Protein AF-A0A965AGY4-F1 (afdb_monomer)

Mean predicted aligned error: 18.59 Å

Nearest PDB structures (foldseek):
  5uwv-assembly3_D  TM=5.616E-01  e=2.337E-03  Mycobacteroides abscessus ATCC 19977
  5uwv-assembly4_E  TM=6.177E-01  e=9.334E-03  Mycobacteroides abscessus ATCC 19977
  7c7u-assembly2_B  TM=4.193E-01  e=7.763E-01  Staphylococcus aureus
  5lkn-assembly1_A  TM=5.049E-01  e=2.643E+00  Homo sapiens
  1axi-assembly1_B-2  TM=3.795E-01  e=1.069E+00  Homo sapiens

Secondary structure (DSSP, 8-state):
--SSTTHHHHHHGGG------------PPPPEEEEEEE--TTS--EEEEEE---TT--PPPPB-SS-EEEEE-TT--EEEEEEEEETTEEEEE-S--PPTT-EEEEEEE-TTS--EEEEEEPPPPPP------TTTHHHHGGG------HHHHHHHHHHHHHHHHHHHHHHHHHHHHHHHHHHHHHHHHHHHHHHHHHTT---

Structure (mmCIF, N/CA/C/O backbone):
data_AF-A0A965AGY4-F1
#
_entry.id   AF-A0A965AGY4-F1
#
loop_
_atom_site.group_PDB
_atom_site.id
_atom_site.type_symbol
_atom_site.label_atom_id
_atom_site.label_alt_id
_atom_site.label_comp_id
_atom_site.label_asym_id
_atom_site.label_entity_id
_atom_site.label_seq_id
_atom_site.pdbx_PDB_ins_code
_atom_site.Cartn_x
_atom_site.Cartn_y
_atom_site.Cartn_z
_atom_site.occupancy
_atom_site.B_iso_or_equiv
_atom_site.auth_seq_id
_atom_site.auth_comp_id
_atom_site.auth_asym_id
_atom_site.auth_atom_id
_atom_site.pdbx_PDB_model_num
ATOM 1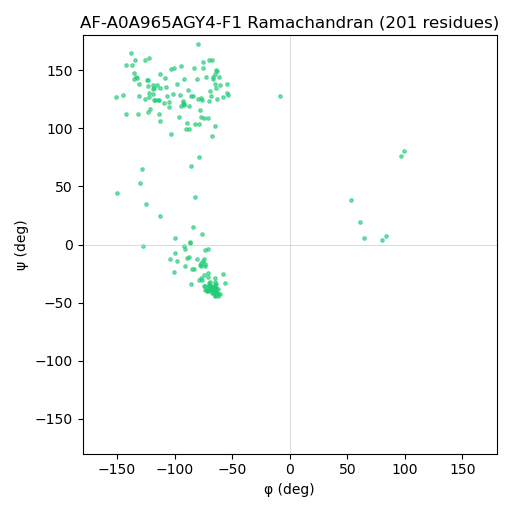 N N . MET A 1 1 ? -71.585 25.227 22.418 1.00 49.66 1 MET A N 1
ATOM 2 C CA . MET A 1 1 ? -71.313 23.794 22.156 1.00 49.66 1 MET A CA 1
A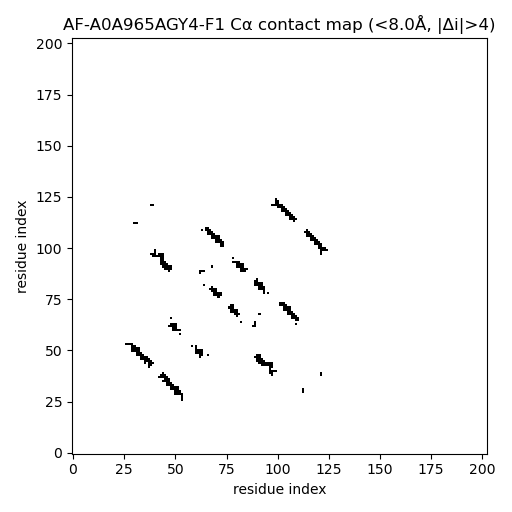TOM 3 C C . MET A 1 1 ? -69.905 23.583 21.558 1.00 49.66 1 MET A C 1
ATOM 5 O O . MET A 1 1 ? -69.777 22.979 20.508 1.00 49.66 1 MET A O 1
ATOM 9 N N . LYS A 1 2 ? -68.829 24.096 22.189 1.00 53.81 2 LYS A N 1
ATOM 10 C CA . LYS A 1 2 ? -67.446 24.055 21.637 1.00 53.81 2 LYS A CA 1
ATOM 11 C C . LYS A 1 2 ? -66.382 23.471 22.587 1.00 53.81 2 LYS A C 1
ATOM 13 O O . LYS A 1 2 ? -65.226 23.378 22.207 1.00 53.81 2 LYS A O 1
ATOM 18 N N . LYS A 1 3 ? -66.749 23.070 23.813 1.00 57.94 3 LYS A N 1
ATOM 19 C CA . LYS A 1 3 ? -65.777 22.665 24.850 1.00 57.94 3 LYS A CA 1
ATOM 20 C C . LYS A 1 3 ? -65.407 21.171 24.842 1.00 57.94 3 LYS A C 1
ATOM 22 O O . LYS A 1 3 ? -64.430 20.804 25.473 1.00 57.94 3 LYS A O 1
ATOM 27 N N . TYR A 1 4 ? -66.130 20.332 24.095 1.00 63.19 4 TYR A N 1
ATOM 28 C CA . TYR A 1 4 ? -65.903 18.877 24.067 1.00 63.19 4 TYR A CA 1
ATOM 29 C C . TYR A 1 4 ? -65.092 18.385 22.855 1.00 63.19 4 TYR A C 1
ATOM 31 O O . TYR A 1 4 ? -64.682 17.232 22.825 1.00 63.19 4 TYR A O 1
ATOM 39 N N . ALA A 1 5 ? -64.802 19.257 21.881 1.00 61.97 5 ALA A N 1
ATOM 40 C CA . ALA A 1 5 ? -64.018 18.896 20.694 1.00 61.97 5 ALA A CA 1
ATOM 41 C C . ALA A 1 5 ? -62.505 18.765 20.967 1.00 61.97 5 ALA A C 1
ATOM 43 O O . ALA A 1 5 ? -61.783 18.215 20.143 1.00 61.97 5 ALA A O 1
ATOM 44 N N . LEU A 1 6 ? -62.020 19.248 22.118 1.00 61.09 6 LEU A N 1
ATOM 45 C CA . LEU A 1 6 ? -60.594 19.230 22.468 1.00 61.09 6 LEU A CA 1
ATOM 46 C C . LEU A 1 6 ? -60.152 17.897 23.104 1.00 61.09 6 LEU A C 1
ATOM 48 O O . LEU A 1 6 ? -58.983 17.534 23.041 1.00 61.09 6 LEU A O 1
ATOM 52 N N . PHE A 1 7 ? -61.098 17.129 23.653 1.00 70.25 7 PHE A N 1
ATOM 53 C CA . PHE A 1 7 ? -60.837 15.848 24.312 1.00 70.25 7 PHE A CA 1
ATOM 54 C C . PHE A 1 7 ? -60.285 14.740 23.382 1.00 70.25 7 PHE A C 1
ATOM 56 O O . PHE A 1 7 ? -59.313 14.093 23.773 1.00 70.25 7 PHE A O 1
ATOM 63 N N . PRO A 1 8 ? -60.791 14.526 22.144 1.00 76.69 8 PRO A N 1
ATOM 64 C CA . PRO A 1 8 ? -60.241 13.487 21.264 1.00 76.69 8 PRO A CA 1
ATOM 65 C C . PRO A 1 8 ? -58.841 13.819 20.720 1.00 76.69 8 PRO A C 1
ATOM 67 O O . PRO A 1 8 ? -58.055 12.912 20.470 1.00 76.69 8 PRO A O 1
ATOM 70 N N . ILE A 1 9 ? -58.500 15.105 20.583 1.00 78.38 9 ILE A N 1
ATOM 71 C CA . ILE A 1 9 ? -57.185 15.550 20.090 1.00 78.38 9 ILE A CA 1
ATOM 72 C C . ILE A 1 9 ? -56.085 15.276 21.120 1.00 78.38 9 ILE A C 1
ATOM 74 O O . ILE A 1 9 ? -55.005 14.818 20.760 1.00 78.38 9 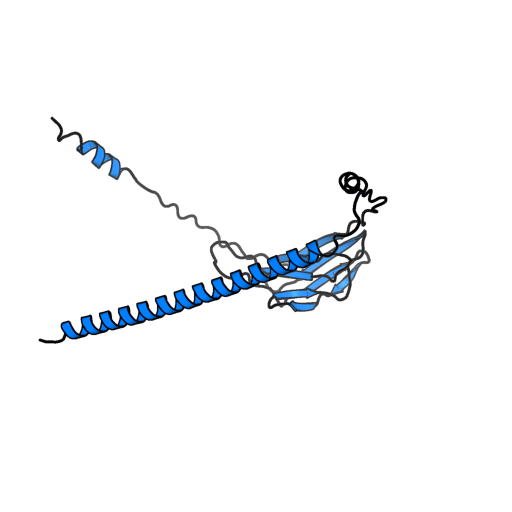ILE A O 1
ATOM 78 N N . VAL A 1 10 ? -56.373 15.495 22.405 1.00 79.31 10 VAL A N 1
ATOM 79 C CA . VAL A 1 10 ? -55.427 15.204 23.493 1.00 79.31 10 VAL A CA 1
ATOM 80 C C . VAL A 1 10 ? -55.223 13.696 23.662 1.00 79.31 10 VAL A C 1
ATOM 82 O O . VAL A 1 10 ? -54.101 13.265 23.903 1.00 79.31 10 VAL A O 1
ATOM 85 N N . GLY A 1 11 ? -56.266 12.883 23.460 1.00 79.19 11 GLY A N 1
ATOM 86 C CA . GLY A 1 11 ? -56.149 11.420 23.504 1.00 79.19 11 GLY A CA 1
ATOM 87 C C . GLY A 1 11 ? -55.261 10.836 22.399 1.00 79.19 11 GLY A C 1
ATOM 88 O O . GLY A 1 11 ? -54.562 9.853 22.631 1.00 79.19 11 GLY A O 1
ATOM 89 N N . PHE A 1 12 ? -55.227 11.463 21.218 1.00 77.25 12 PHE A N 1
ATOM 90 C CA . PHE A 1 12 ? -54.440 10.973 20.081 1.00 77.25 12 PHE A CA 1
ATOM 91 C C . PHE A 1 12 ? -52.923 11.145 20.271 1.00 77.25 12 PHE A C 1
ATOM 93 O O . PHE A 1 12 ? -52.138 10.390 19.703 1.00 77.25 12 PHE A O 1
ATOM 100 N N . LEU A 1 13 ? -52.499 12.095 21.111 1.00 77.12 13 LEU A N 1
ATOM 101 C CA . LEU A 1 13 ? -51.082 12.364 21.379 1.00 77.12 13 LEU A CA 1
ATOM 102 C C . LEU A 1 13 ? -50.411 11.289 22.252 1.00 77.12 13 LEU A C 1
ATOM 104 O O . LEU A 1 13 ? -49.187 11.195 22.258 1.00 77.12 13 LEU A O 1
ATOM 108 N N . PHE A 1 14 ? -51.184 10.443 22.941 1.00 77.56 14 PHE A N 1
ATOM 109 C CA . PHE A 1 14 ? -50.650 9.384 23.808 1.00 77.56 14 PHE A CA 1
ATOM 110 C C . PHE A 1 14 ? -50.464 8.027 23.109 1.00 77.56 14 PHE A C 1
ATOM 112 O O . PHE A 1 14 ? -49.970 7.089 23.728 1.00 77.56 14 PHE A O 1
ATOM 119 N N . LEU A 1 15 ? -50.815 7.905 21.823 1.00 79.56 15 LEU A N 1
ATOM 120 C CA . LEU A 1 15 ? -50.668 6.655 21.060 1.00 79.56 15 LEU A CA 1
ATOM 121 C C . LEU A 1 15 ? -49.289 6.478 20.405 1.00 79.56 15 LEU A C 1
ATOM 123 O O . LEU A 1 15 ? -49.053 5.468 19.745 1.00 79.56 15 LEU A O 1
ATOM 127 N N . SER A 1 16 ? -48.358 7.418 20.590 1.00 77.31 16 SER A N 1
ATOM 128 C CA . SER A 1 16 ? -46.993 7.283 20.074 1.00 77.31 16 SER A CA 1
ATOM 129 C C . SER A 1 16 ? -46.156 6.368 20.972 1.00 77.31 16 SER A C 1
ATOM 131 O O . SER A 1 16 ? -45.307 6.823 21.737 1.00 77.31 16 SER A O 1
ATOM 133 N N . CYS A 1 17 ? -46.392 5.062 20.878 1.00 79.19 17 CYS A N 1
ATOM 134 C CA . CYS A 1 17 ? -45.471 4.066 21.407 1.00 79.19 17 CYS A CA 1
ATOM 135 C C . CYS A 1 17 ? -44.316 3.923 20.410 1.00 79.19 17 CYS A C 1
ATOM 137 O O . CYS A 1 17 ? -44.485 3.358 19.331 1.00 79.19 17 CYS A O 1
ATOM 139 N N . TYR A 1 18 ? -43.160 4.496 20.740 1.00 76.81 18 TYR A N 1
ATOM 140 C CA . TYR A 1 18 ? -41.941 4.251 19.981 1.00 76.81 18 TYR A CA 1
ATOM 141 C C . TYR A 1 18 ? -41.249 3.023 20.577 1.00 76.81 18 TYR A C 1
ATOM 143 O O . TYR A 1 18 ? -41.124 2.893 21.793 1.00 76.81 18 TYR A O 1
ATOM 151 N N . SER A 1 19 ? -40.832 2.100 19.717 1.00 81.00 19 SER A N 1
ATOM 152 C CA . SER A 1 19 ? -40.027 0.948 20.107 1.00 81.00 19 SER A CA 1
ATOM 153 C C . SER A 1 19 ? -38.600 1.208 19.647 1.00 81.00 19 SER A C 1
ATOM 155 O O . SER A 1 19 ? -38.360 1.403 18.455 1.00 81.00 19 SER A O 1
ATOM 157 N N . THR A 1 20 ? -37.663 1.279 20.590 1.00 76.81 20 THR A N 1
ATOM 158 C CA . THR A 1 20 ? -36.234 1.352 20.280 1.00 76.81 20 THR A CA 1
ATOM 159 C C . THR A 1 20 ? -35.706 -0.064 20.153 1.00 76.81 20 THR A C 1
ATOM 161 O O . THR A 1 20 ? -35.440 -0.733 21.148 1.00 76.81 20 THR A O 1
ATOM 164 N N . THR A 1 21 ? -35.573 -0.541 18.922 1.00 78.19 21 THR A N 1
ATOM 165 C CA . THR A 1 21 ? -34.730 -1.701 18.636 1.00 78.19 21 THR A CA 1
ATOM 166 C C . THR A 1 21 ? -33.277 -1.262 18.712 1.00 78.19 21 THR A C 1
ATOM 168 O O . THR A 1 21 ? -32.805 -0.517 17.852 1.00 78.19 21 THR A O 1
ATOM 171 N N . GLU A 1 22 ? -32.579 -1.712 19.749 1.00 78.50 22 GLU A N 1
ATOM 172 C CA . GLU A 1 22 ? -31.124 -1.649 19.798 1.00 78.50 22 GLU A CA 1
ATOM 173 C C . GLU A 1 22 ? -30.593 -2.675 18.797 1.00 78.50 22 GLU A C 1
ATOM 175 O O . GLU A 1 22 ? -30.774 -3.882 18.953 1.00 78.50 22 GLU A O 1
ATOM 180 N N . ILE A 1 23 ? -30.028 -2.182 17.696 1.00 79.12 23 ILE A N 1
ATOM 181 C CA . ILE A 1 23 ? -29.348 -3.031 16.726 1.00 79.12 23 ILE A CA 1
ATOM 182 C C . ILE A 1 23 ? -27.942 -3.248 17.279 1.00 79.12 23 ILE A C 1
ATOM 184 O O . ILE A 1 23 ? -27.106 -2.346 17.217 1.00 79.12 23 ILE A O 1
ATOM 188 N N . GLU A 1 24 ? -27.692 -4.432 17.832 1.00 72.25 24 GLU A N 1
ATOM 189 C CA . GLU A 1 24 ? -26.338 -4.885 18.140 1.00 72.25 24 GLU A CA 1
ATOM 190 C C . GLU A 1 24 ? -25.598 -5.111 16.821 1.00 72.25 24 GLU A C 1
ATOM 192 O O . GLU A 1 24 ? -25.710 -6.151 16.171 1.00 72.25 24 GLU A O 1
ATOM 197 N N . LEU A 1 25 ? -24.881 -4.081 16.382 1.00 72.38 25 LEU A N 1
ATOM 198 C CA . LEU A 1 25 ? -23.975 -4.177 15.250 1.00 72.38 25 LEU A CA 1
ATOM 199 C C . LEU A 1 25 ? -22.715 -4.864 15.765 1.00 72.38 25 LEU A C 1
ATOM 201 O O . LEU A 1 25 ? -22.059 -4.376 16.686 1.00 72.38 25 LEU A O 1
ATOM 205 N N . SER A 1 26 ? -22.450 -6.053 15.225 1.00 69.12 26 SER A N 1
ATOM 206 C CA . SER A 1 26 ? -21.267 -6.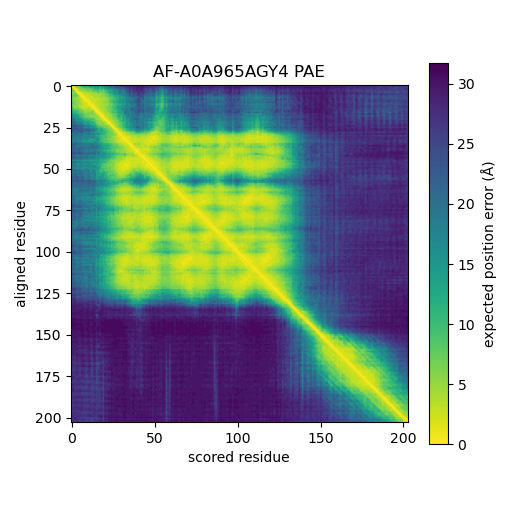837 15.559 1.00 69.12 26 SER A CA 1
ATOM 207 C C . SER A 1 26 ? -20.020 -5.986 15.329 1.00 69.12 26 SER A C 1
ATOM 209 O O . SER A 1 26 ? -19.949 -5.241 14.352 1.00 69.12 26 SER A O 1
ATOM 211 N N . ASP A 1 27 ? -19.059 -6.059 16.249 1.00 70.00 27 ASP A N 1
ATOM 212 C CA . ASP A 1 27 ? -17.800 -5.330 16.116 1.00 70.00 27 ASP A CA 1
ATOM 213 C C . ASP A 1 27 ? -17.058 -5.890 14.890 1.00 70.00 27 ASP A C 1
ATOM 215 O O . ASP A 1 27 ? -16.499 -6.986 14.938 1.00 70.00 27 ASP A O 1
ATOM 219 N N . ASP A 1 28 ? -17.107 -5.164 13.771 1.00 74.00 28 ASP A N 1
ATOM 220 C CA . ASP A 1 28 ? -16.421 -5.572 12.548 1.00 74.00 28 ASP A CA 1
ATOM 221 C C . ASP A 1 28 ? -14.909 -5.596 12.794 1.00 74.00 28 ASP A C 1
ATOM 223 O O . ASP A 1 28 ? -14.290 -4.603 13.212 1.00 74.00 28 ASP A O 1
ATOM 227 N N . GLU A 1 29 ? -14.298 -6.747 12.513 1.00 79.75 29 GLU A N 1
ATOM 228 C CA . GLU A 1 29 ? -12.852 -6.892 12.568 1.00 79.75 29 GLU A CA 1
ATOM 229 C C . GLU A 1 29 ? -12.197 -5.923 11.578 1.00 79.75 29 GLU A C 1
ATOM 231 O O . GLU A 1 29 ? -12.641 -5.724 10.446 1.00 79.75 29 GLU A O 1
ATOM 236 N N . SER A 1 30 ? -11.117 -5.275 12.015 1.00 84.88 30 SER A N 1
ATOM 237 C CA . SER A 1 30 ? -10.409 -4.348 11.139 1.00 84.88 30 SER A CA 1
ATOM 238 C C . SER A 1 30 ? -9.706 -5.108 10.022 1.00 84.88 30 SER A C 1
ATOM 240 O O . SER A 1 30 ? -8.950 -6.040 10.284 1.00 84.88 30 SER A O 1
ATOM 242 N N . LEU A 1 31 ? -9.879 -4.640 8.794 1.00 88.81 31 LEU A N 1
ATOM 243 C CA . LEU A 1 31 ? -9.291 -5.213 7.593 1.00 88.81 31 LEU A CA 1
ATOM 244 C C . LEU A 1 31 ? -8.064 -4.410 7.157 1.00 88.81 31 LEU A C 1
ATOM 246 O O . LEU A 1 31 ? -7.960 -3.203 7.404 1.00 88.81 31 LEU A O 1
ATOM 250 N N . LEU A 1 32 ? -7.137 -5.092 6.488 1.00 91.44 32 LEU A N 1
ATOM 251 C CA . LEU A 1 32 ? -6.004 -4.460 5.827 1.00 91.44 32 LEU A CA 1
ATOM 252 C C . LEU A 1 32 ? -6.488 -3.803 4.530 1.00 91.44 32 LEU A C 1
ATOM 254 O O . LEU A 1 32 ? -7.077 -4.465 3.679 1.00 91.44 32 LEU A O 1
ATOM 258 N N . VAL A 1 33 ? -6.235 -2.507 4.375 1.00 91.75 33 VAL A N 1
ATOM 259 C CA . VAL A 1 33 ? -6.617 -1.737 3.189 1.00 91.75 33 VAL A CA 1
ATOM 260 C C . VAL A 1 33 ? -5.359 -1.307 2.457 1.00 91.75 33 VAL A C 1
ATOM 262 O O . VAL A 1 33 ? -4.485 -0.644 3.020 1.00 91.75 33 VAL A O 1
ATOM 265 N N . VAL A 1 34 ? -5.295 -1.675 1.183 1.00 92.25 34 VAL A N 1
ATOM 266 C CA . VAL A 1 34 ? -4.159 -1.413 0.305 1.00 92.25 34 VAL A CA 1
ATOM 267 C C . VAL A 1 34 ? -4.613 -0.468 -0.790 1.00 92.25 34 VAL A C 1
ATOM 269 O O . VAL A 1 34 ? -5.565 -0.763 -1.511 1.00 92.25 34 VAL A O 1
ATOM 272 N N . ASN A 1 35 ? -3.926 0.659 -0.922 1.00 91.50 35 ASN A N 1
ATOM 273 C CA . ASN A 1 35 ? -4.188 1.635 -1.962 1.00 91.50 35 ASN A CA 1
ATOM 274 C C . ASN A 1 35 ? -2.924 1.859 -2.794 1.00 91.50 35 ASN A C 1
ATOM 276 O O . ASN A 1 35 ? -1.858 2.166 -2.259 1.00 91.50 35 ASN A O 1
ATOM 280 N N . SER A 1 36 ? -3.039 1.716 -4.111 1.00 87.69 36 SER A N 1
ATOM 281 C CA . SER A 1 36 ? -1.966 2.095 -5.024 1.00 87.69 36 SER A CA 1
ATOM 282 C C . SER A 1 36 ? -2.156 3.558 -5.400 1.00 87.69 36 SER A C 1
ATOM 284 O O . SER A 1 36 ? -3.049 3.899 -6.170 1.00 87.69 36 SER A O 1
ATOM 286 N N . ILE A 1 37 ? -1.329 4.431 -4.826 1.00 83.31 37 ILE A N 1
ATOM 287 C CA . ILE A 1 37 ? -1.363 5.865 -5.129 1.00 83.31 37 ILE A CA 1
ATOM 288 C C . ILE A 1 37 ? -0.805 6.113 -6.527 1.00 83.31 37 ILE A C 1
ATOM 290 O O . ILE A 1 37 ? -1.305 6.978 -7.243 1.00 83.31 37 ILE A O 1
ATOM 294 N N . ASN A 1 38 ? 0.248 5.385 -6.908 1.00 84.06 38 ASN A N 1
ATOM 295 C CA . ASN A 1 38 ? 0.889 5.595 -8.195 1.00 84.06 38 ASN A CA 1
ATOM 296 C C . ASN A 1 38 ? 1.351 4.283 -8.831 1.00 84.06 38 ASN A C 1
ATOM 298 O O . ASN A 1 38 ? 2.279 3.628 -8.348 1.00 84.06 38 ASN A O 1
ATOM 302 N N . PHE A 1 39 ? 0.690 3.940 -9.935 1.00 88.31 39 PHE A N 1
ATOM 303 C CA . PHE A 1 39 ? 0.936 2.764 -10.766 1.00 88.31 39 PHE A CA 1
ATOM 304 C C . PHE A 1 39 ? 1.097 3.211 -12.221 1.00 88.31 39 PHE A C 1
ATOM 306 O O . PHE A 1 39 ? 0.253 2.959 -13.078 1.00 88.31 39 PHE A O 1
ATOM 313 N N . GLN A 1 40 ? 2.157 3.978 -12.471 1.00 88.62 40 GLN A N 1
ATOM 314 C CA . GLN A 1 40 ? 2.437 4.589 -13.767 1.00 88.62 40 GLN A CA 1
ATOM 315 C C . GLN A 1 40 ? 3.904 4.377 -14.146 1.00 88.62 40 GLN A C 1
ATOM 317 O O . GLN A 1 40 ? 4.766 4.410 -13.270 1.00 88.62 40 GLN A O 1
ATOM 322 N N . PRO A 1 41 ? 4.210 4.179 -15.436 1.00 87.94 41 PRO A N 1
ATOM 323 C CA . PRO A 1 41 ? 5.555 3.831 -15.900 1.00 87.94 41 PRO A CA 1
ATOM 324 C C . PRO A 1 41 ? 6.536 5.008 -15.842 1.00 87.94 41 PRO A C 1
ATOM 326 O O . PRO A 1 41 ? 7.753 4.825 -15.857 1.00 87.94 41 PRO A O 1
ATOM 329 N N . ASP A 1 42 ? 6.025 6.236 -15.765 1.00 87.69 42 ASP A N 1
ATOM 330 C CA . ASP A 1 42 ? 6.827 7.447 -15.597 1.00 87.69 42 ASP A CA 1
ATOM 331 C C . ASP A 1 42 ? 7.326 7.632 -14.152 1.00 87.69 42 ASP A C 1
ATOM 333 O O . ASP A 1 42 ? 8.331 8.316 -13.916 1.00 87.69 42 ASP A O 1
ATOM 337 N N . SER A 1 43 ? 6.695 6.945 -13.202 1.00 89.38 43 SER A N 1
ATOM 338 C CA . SER A 1 43 ? 6.833 7.164 -11.772 1.00 89.38 43 SER A CA 1
ATOM 339 C C . SER A 1 43 ? 7.290 5.911 -11.029 1.00 89.38 43 SER A C 1
ATOM 341 O O . SER A 1 43 ? 7.192 4.787 -11.512 1.00 89.38 43 SER A O 1
ATOM 343 N N . THR A 1 44 ? 7.825 6.104 -9.826 1.00 91.25 44 THR A N 1
ATOM 344 C CA . THR A 1 44 ? 8.094 4.996 -8.905 1.00 91.25 44 THR A CA 1
ATOM 345 C C . THR A 1 44 ? 6.802 4.507 -8.266 1.00 91.25 44 THR A C 1
ATOM 347 O O . THR A 1 44 ? 5.834 5.259 -8.126 1.00 91.25 44 THR A O 1
ATOM 350 N N . TRP A 1 45 ? 6.821 3.258 -7.815 1.00 90.69 45 TRP A N 1
ATOM 351 C CA . TRP A 1 45 ? 5.747 2.663 -7.028 1.00 90.69 45 TRP A CA 1
ATOM 352 C C . TRP A 1 45 ? 5.435 3.502 -5.793 1.00 90.69 45 TRP A C 1
ATOM 354 O O . TRP A 1 45 ? 6.340 3.848 -5.037 1.00 90.69 45 TRP A O 1
ATOM 364 N N . LEU A 1 46 ? 4.158 3.803 -5.573 1.00 91.94 46 LEU A N 1
ATOM 365 C CA . LEU A 1 46 ? 3.689 4.404 -4.327 1.00 91.94 46 LEU A CA 1
ATOM 366 C C . LEU A 1 46 ? 2.475 3.635 -3.834 1.00 91.94 46 LEU A C 1
ATOM 368 O O . LEU A 1 46 ? 1.414 3.658 -4.462 1.00 91.94 46 LEU A O 1
ATOM 372 N N . ILE A 1 47 ? 2.649 2.952 -2.707 1.00 92.50 47 ILE A N 1
ATOM 373 C CA . ILE A 1 47 ? 1.612 2.133 -2.086 1.00 92.50 47 ILE A CA 1
ATOM 374 C C . ILE A 1 47 ? 1.368 2.636 -0.670 1.00 92.50 47 ILE A C 1
ATOM 376 O O . ILE A 1 47 ? 2.296 2.827 0.115 1.00 92.50 47 ILE A O 1
ATOM 380 N N . GLU A 1 48 ? 0.103 2.854 -0.353 1.00 93.12 48 GLU A N 1
ATOM 381 C CA . GLU A 1 48 ? -0.382 3.247 0.959 1.00 93.12 48 GLU A CA 1
ATOM 382 C C . GLU A 1 48 ? -1.076 2.052 1.606 1.00 93.12 48 GLU A C 1
ATOM 384 O O . GLU A 1 48 ? -1.955 1.425 1.011 1.00 93.12 48 GLU A O 1
ATOM 389 N N . ILE A 1 49 ? -0.665 1.734 2.832 1.00 92.94 49 ILE A N 1
ATOM 390 C CA . ILE A 1 49 ? -1.228 0.633 3.608 1.00 92.94 49 ILE A CA 1
ATOM 391 C C . ILE A 1 49 ? -1.852 1.214 4.866 1.00 92.94 49 ILE A C 1
ATOM 393 O O . ILE A 1 49 ? -1.212 1.920 5.651 1.00 92.94 49 ILE A O 1
ATOM 397 N N . SER A 1 50 ? -3.130 0.918 5.053 1.00 92.00 50 SER A N 1
ATOM 398 C CA . SER A 1 50 ? -3.923 1.439 6.156 1.00 92.00 50 SER A CA 1
ATOM 399 C C . SER A 1 50 ? -4.812 0.359 6.755 1.00 92.00 50 SER A C 1
ATOM 401 O O . SER A 1 50 ? -5.009 -0.716 6.190 1.00 92.00 50 SER A O 1
ATOM 403 N N . ARG A 1 51 ? -5.332 0.647 7.944 1.00 90.06 51 ARG A N 1
ATOM 404 C CA . ARG A 1 51 ? -6.283 -0.208 8.650 1.00 90.06 51 ARG A CA 1
ATOM 405 C C . ARG A 1 51 ? -7.696 0.343 8.480 1.00 90.06 51 ARG A C 1
ATOM 407 O O . ARG A 1 51 ? -7.924 1.520 8.780 1.00 90.06 51 ARG A O 1
ATOM 414 N N . SER A 1 52 ? -8.643 -0.503 8.068 1.00 88.62 52 SER A N 1
ATOM 415 C CA . SER A 1 52 ? -10.060 -0.130 8.064 1.00 88.62 52 SER A CA 1
ATOM 416 C C . SER A 1 52 ? -10.552 0.113 9.492 1.00 88.62 52 SER A C 1
ATOM 418 O O . SER A 1 52 ? -10.044 -0.466 10.459 1.00 88.62 52 SER A O 1
ATOM 420 N N . GLN A 1 53 ? -11.528 1.003 9.641 1.00 83.06 53 GLN A N 1
ATOM 421 C CA . GLN A 1 53 ? -12.134 1.298 10.933 1.00 83.06 53 GLN A CA 1
ATOM 422 C C . GLN A 1 53 ? -13.644 1.078 10.869 1.00 83.06 53 GLN A C 1
ATOM 424 O O . GLN A 1 53 ? -14.256 1.408 9.851 1.00 83.06 53 GLN A O 1
ATOM 429 N N . PRO A 1 54 ? -14.245 0.539 11.945 1.00 79.44 54 PRO A N 1
ATOM 430 C CA . PRO A 1 54 ? -15.689 0.421 12.038 1.00 79.44 54 PRO A CA 1
ATOM 431 C C . PRO A 1 54 ? -16.316 1.814 12.122 1.00 79.44 54 PRO A C 1
ATOM 433 O O . PRO A 1 54 ? -15.774 2.722 12.756 1.00 79.44 54 PRO A O 1
ATOM 436 N N . TYR A 1 55 ? -17.486 1.965 11.508 1.00 75.38 55 TYR A N 1
ATOM 437 C CA . TYR A 1 55 ? -18.180 3.244 11.323 1.00 75.38 55 TYR A CA 1
ATOM 438 C C . TYR A 1 55 ? -18.490 3.995 12.635 1.00 75.38 55 TYR A C 1
ATOM 440 O O . TYR A 1 55 ? -18.604 5.217 12.628 1.00 75.38 55 TYR A O 1
ATOM 448 N N . LEU A 1 56 ? -18.601 3.287 13.768 1.00 76.88 56 LEU A N 1
ATOM 449 C CA . LEU A 1 56 ? -18.850 3.884 15.088 1.00 76.88 56 LEU A CA 1
ATOM 450 C C . LEU A 1 56 ? -17.616 4.544 15.718 1.00 76.88 56 LEU A C 1
ATOM 452 O O . LEU A 1 56 ? -17.753 5.296 16.684 1.00 76.88 56 LEU A O 1
ATOM 456 N N . LYS A 1 57 ? -16.404 4.264 15.222 1.00 71.31 57 LYS A N 1
ATOM 457 C CA . LYS A 1 57 ? -15.163 4.822 15.774 1.00 71.31 57 LYS A CA 1
ATOM 458 C C . LYS A 1 57 ? -14.753 6.056 14.974 1.00 71.31 57 LYS A C 1
ATOM 460 O O . LYS A 1 57 ? -14.276 5.949 13.855 1.00 71.31 57 LYS A O 1
ATOM 465 N N . ASN A 1 58 ? -14.876 7.233 15.587 1.00 67.56 58 ASN A N 1
ATOM 466 C CA . ASN A 1 58 ? -14.497 8.524 14.996 1.00 67.56 58 ASN A CA 1
ATOM 467 C C . ASN A 1 58 ? -12.989 8.829 15.127 1.00 67.56 58 ASN A C 1
ATOM 469 O O . ASN A 1 58 ? -12.590 9.939 15.478 1.00 67.56 58 ASN A O 1
ATOM 473 N N . ASN A 1 59 ? -12.138 7.823 14.931 1.00 72.19 59 ASN A N 1
ATOM 474 C CA . ASN A 1 59 ? -10.694 8.001 15.024 1.00 72.19 59 ASN A CA 1
ATOM 475 C C . ASN A 1 59 ? -10.108 8.278 13.635 1.00 72.19 59 ASN A C 1
ATOM 477 O O . ASN A 1 59 ? -10.637 7.849 12.616 1.00 72.19 59 ASN A O 1
ATOM 481 N N . ASN A 1 60 ? -8.972 8.975 13.582 1.00 73.75 60 ASN A N 1
ATOM 482 C CA . ASN A 1 60 ? -8.229 9.104 12.330 1.00 73.75 60 ASN A CA 1
ATOM 483 C C . ASN A 1 60 ? -7.781 7.718 11.834 1.00 73.75 60 ASN A C 1
ATOM 485 O O . ASN A 1 60 ? -7.404 6.856 12.641 1.00 73.75 60 ASN A O 1
ATOM 489 N N . PHE A 1 61 ? -7.786 7.516 10.512 1.00 77.50 61 PHE A N 1
ATOM 490 C CA . PHE A 1 61 ? -7.254 6.309 9.879 1.00 77.50 61 PHE A CA 1
ATOM 491 C C . PHE A 1 61 ? -5.812 6.066 10.330 1.00 77.50 61 PHE A C 1
ATOM 493 O O . PHE A 1 61 ? -4.967 6.961 10.273 1.00 77.50 61 PHE A O 1
ATOM 500 N N . LYS A 1 62 ? -5.534 4.847 10.802 1.00 84.31 62 LYS A N 1
ATOM 501 C CA . LYS A 1 62 ? -4.193 4.459 11.243 1.00 84.31 62 LYS A CA 1
ATOM 502 C C . LYS A 1 62 ? -3.455 3.828 10.072 1.00 84.31 62 LYS A C 1
ATOM 504 O O . LYS A 1 62 ? -3.921 2.836 9.509 1.00 84.31 62 LYS A O 1
ATOM 509 N N . MET A 1 63 ? -2.318 4.417 9.725 1.00 87.56 63 MET A N 1
ATOM 510 C CA . MET A 1 63 ? -1.372 3.822 8.788 1.00 87.56 63 MET A CA 1
ATOM 511 C C . MET A 1 63 ? -0.608 2.688 9.464 1.00 87.56 63 MET A C 1
ATOM 513 O O . MET A 1 63 ? -0.422 2.702 10.682 1.00 87.56 63 MET A O 1
ATOM 517 N N . ILE A 1 64 ? -0.184 1.717 8.664 1.00 88.19 64 ILE A N 1
ATOM 518 C CA . ILE A 1 64 ? 0.653 0.605 9.110 1.00 88.19 64 ILE A CA 1
ATOM 519 C C . ILE A 1 64 ? 2.066 0.872 8.599 1.00 88.19 64 ILE A C 1
ATOM 521 O O . ILE A 1 64 ? 2.262 1.055 7.401 1.00 88.19 64 ILE A O 1
ATOM 525 N N . ASP A 1 65 ? 3.031 0.930 9.512 1.00 88.31 65 ASP A N 1
ATOM 526 C CA . ASP A 1 65 ? 4.428 1.283 9.237 1.00 88.31 65 ASP A CA 1
ATOM 527 C C . ASP A 1 65 ? 5.380 0.081 9.235 1.00 88.31 65 ASP A C 1
ATOM 529 O O . ASP A 1 65 ? 6.509 0.169 8.753 1.00 88.31 65 ASP A O 1
ATOM 533 N N . ASN A 1 66 ? 4.908 -1.062 9.725 1.00 90.06 66 ASN A N 1
ATOM 534 C CA . ASN A 1 66 ? 5.672 -2.288 9.913 1.00 90.06 66 ASN A CA 1
ATOM 535 C C . ASN A 1 66 ? 5.232 -3.434 8.982 1.00 90.06 66 ASN A C 1
ATOM 537 O O . ASN A 1 66 ? 5.432 -4.603 9.311 1.00 90.06 66 ASN A O 1
ATOM 541 N N . ALA A 1 67 ? 4.636 -3.120 7.829 1.00 92.19 67 ALA A N 1
ATOM 542 C CA . ALA A 1 67 ? 4.328 -4.113 6.804 1.00 92.19 67 ALA A CA 1
ATOM 543 C C . ALA A 1 67 ? 5.558 -4.450 5.944 1.00 92.19 67 ALA A C 1
ATOM 545 O O . ALA A 1 67 ? 6.353 -3.576 5.589 1.00 92.19 67 ALA A O 1
ATOM 546 N N . ILE A 1 68 ? 5.684 -5.722 5.577 1.00 93.81 68 ILE A N 1
ATOM 547 C CA . ILE A 1 68 ? 6.623 -6.211 4.567 1.00 93.81 68 ILE A CA 1
ATOM 548 C C . ILE A 1 68 ? 5.883 -6.203 3.236 1.00 93.81 68 ILE A C 1
ATOM 550 O O . ILE A 1 68 ? 4.843 -6.847 3.097 1.00 93.81 68 ILE A O 1
ATOM 554 N N . VAL A 1 69 ? 6.419 -5.462 2.268 1.00 94.81 69 VAL A N 1
ATOM 555 C CA . VAL A 1 69 ? 5.782 -5.249 0.968 1.00 94.81 69 VAL A CA 1
ATOM 556 C C . VAL A 1 69 ? 6.755 -5.630 -0.134 1.00 94.81 69 VAL A C 1
ATOM 558 O O . VAL A 1 69 ? 7.871 -5.107 -0.198 1.00 94.81 69 VAL A O 1
ATOM 561 N N . SER A 1 70 ? 6.327 -6.521 -1.019 1.00 94.75 70 SER A N 1
ATOM 562 C CA . SER A 1 70 ? 7.085 -6.898 -2.207 1.00 94.75 70 SER A CA 1
ATOM 563 C C . SER A 1 70 ? 6.185 -6.946 -3.433 1.00 94.75 70 SER A C 1
ATOM 565 O O . SER A 1 70 ? 4.994 -7.245 -3.361 1.00 94.75 70 SER A O 1
ATOM 567 N N . ILE A 1 71 ? 6.759 -6.616 -4.582 1.00 94.44 71 ILE A N 1
ATOM 568 C CA . ILE A 1 71 ? 6.114 -6.750 -5.884 1.00 94.44 71 ILE A CA 1
ATOM 569 C C . ILE A 1 71 ? 6.853 -7.819 -6.658 1.00 94.44 71 ILE A C 1
ATOM 571 O O . ILE A 1 71 ? 8.076 -7.816 -6.718 1.00 94.44 71 ILE A O 1
ATOM 575 N N . LYS A 1 72 ? 6.111 -8.717 -7.282 1.00 94.62 72 LYS A N 1
ATOM 576 C CA . LYS A 1 72 ? 6.639 -9.749 -8.153 1.00 94.62 72 LYS A CA 1
ATOM 577 C C . LYS A 1 72 ? 6.270 -9.422 -9.594 1.00 94.62 72 LYS A C 1
ATOM 579 O O . LYS A 1 72 ? 5.089 -9.261 -9.899 1.00 94.62 72 LYS A O 1
ATOM 584 N N . ASP A 1 73 ? 7.278 -9.287 -10.447 1.00 91.56 73 ASP A N 1
ATOM 585 C CA . ASP A 1 73 ? 7.099 -9.062 -11.888 1.00 91.56 73 ASP A CA 1
ATOM 586 C C . ASP A 1 73 ? 6.786 -10.383 -12.620 1.00 91.56 73 ASP A C 1
ATOM 588 O O . ASP A 1 73 ? 6.904 -11.472 -12.044 1.00 91.56 73 ASP A O 1
ATOM 592 N N . GLU A 1 74 ? 6.442 -10.308 -13.904 1.00 89.62 74 GLU A N 1
ATOM 593 C CA . GLU A 1 74 ? 6.111 -11.458 -14.760 1.00 89.62 74 GLU A CA 1
ATOM 594 C C . GLU A 1 74 ? 7.239 -12.505 -14.800 1.00 89.62 74 GLU A C 1
ATOM 596 O O . GLU A 1 74 ? 6.997 -13.712 -14.791 1.00 89.62 74 GLU A O 1
ATOM 601 N N . ASN A 1 75 ? 8.490 -12.047 -14.710 1.00 89.56 75 ASN A N 1
ATOM 602 C CA . ASN A 1 75 ? 9.682 -12.897 -14.644 1.00 89.56 75 ASN A CA 1
ATOM 603 C C . ASN A 1 75 ? 9.908 -13.558 -13.272 1.00 89.56 75 ASN A C 1
ATOM 605 O O . ASN A 1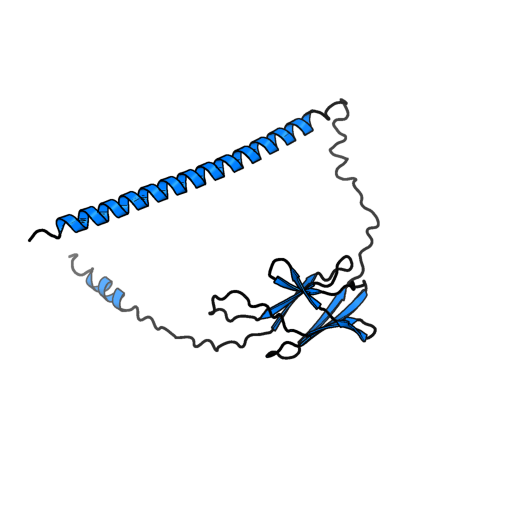 75 ? 10.965 -14.137 -13.029 1.00 89.56 75 ASN A O 1
ATOM 609 N N . ASN A 1 76 ? 8.945 -13.471 -12.354 1.00 89.19 76 ASN A N 1
ATOM 610 C CA . ASN A 1 76 ? 9.045 -13.924 -10.967 1.00 89.19 76 ASN A CA 1
ATOM 611 C C . ASN A 1 76 ? 10.140 -13.229 -10.134 1.00 89.19 76 ASN A C 1
ATOM 613 O O . ASN A 1 76 ? 10.524 -13.746 -9.086 1.00 89.19 76 ASN A O 1
ATOM 617 N N . VAL A 1 77 ? 10.615 -12.058 -10.563 1.00 91.25 77 VAL A N 1
ATOM 618 C CA . VAL A 1 77 ? 11.587 -11.255 -9.811 1.00 91.25 77 VAL A CA 1
ATOM 619 C C . VAL A 1 77 ? 10.863 -10.492 -8.707 1.00 91.25 77 VAL A C 1
ATOM 621 O O . VAL A 1 77 ? 9.913 -9.763 -8.989 1.00 91.25 77 VAL A O 1
ATOM 624 N N . GLU A 1 78 ? 11.316 -10.654 -7.464 1.00 92.81 78 GLU A N 1
ATOM 625 C CA . GLU A 1 78 ? 10.800 -9.905 -6.319 1.00 92.81 78 GLU A CA 1
ATOM 626 C C . GLU A 1 78 ? 11.515 -8.560 -6.162 1.00 92.81 78 GLU A C 1
ATOM 628 O O . GLU A 1 78 ? 12.741 -8.468 -6.093 1.00 92.81 78 GLU A O 1
ATOM 633 N N . ILE A 1 79 ? 10.714 -7.507 -6.081 1.00 92.75 79 ILE A N 1
ATOM 634 C CA . ILE A 1 79 ? 11.110 -6.121 -5.898 1.00 92.75 79 ILE A CA 1
ATOM 635 C C . ILE A 1 79 ? 10.613 -5.713 -4.506 1.00 92.75 79 ILE A C 1
ATOM 637 O O . ILE A 1 79 ? 9.405 -5.544 -4.323 1.00 92.75 79 ILE A O 1
ATOM 641 N N . PRO A 1 80 ? 11.495 -5.570 -3.504 1.00 93.62 80 PRO A N 1
ATOM 642 C CA . PRO A 1 80 ? 11.090 -5.112 -2.181 1.00 93.62 80 PRO A CA 1
ATOM 643 C C . PRO A 1 80 ? 10.752 -3.617 -2.210 1.00 93.62 80 PRO A C 1
ATOM 645 O O . PRO A 1 80 ? 11.402 -2.835 -2.913 1.00 93.62 80 PRO A O 1
ATOM 648 N N . LEU A 1 81 ? 9.746 -3.212 -1.432 1.00 93.50 81 LEU A N 1
ATOM 649 C CA . LEU A 1 81 ? 9.394 -1.808 -1.233 1.00 93.50 81 LEU A CA 1
ATOM 650 C C . LEU A 1 81 ? 9.808 -1.364 0.170 1.00 93.50 81 LEU A C 1
ATOM 652 O O . LEU A 1 81 ? 9.556 -2.049 1.159 1.00 93.50 81 LEU A O 1
ATOM 656 N N . ALA A 1 82 ? 10.421 -0.187 0.252 1.00 93.31 82 ALA A N 1
ATOM 657 C CA . ALA A 1 82 ? 10.838 0.429 1.501 1.00 93.31 82 ALA A CA 1
ATOM 658 C C . ALA A 1 82 ? 9.803 1.456 1.971 1.00 93.31 82 ALA A C 1
ATOM 660 O O . ALA A 1 82 ? 9.300 2.255 1.177 1.00 93.31 82 ALA A O 1
ATOM 661 N N . ALA A 1 83 ? 9.520 1.467 3.274 1.00 92.69 83 ALA A N 1
ATOM 662 C CA . ALA A 1 83 ? 8.699 2.499 3.892 1.00 92.69 83 ALA A CA 1
ATOM 663 C C . ALA A 1 83 ? 9.440 3.846 3.881 1.00 92.69 83 ALA A C 1
ATOM 665 O O . ALA A 1 83 ? 10.583 3.950 4.324 1.00 92.69 83 ALA A O 1
ATOM 666 N N . THR A 1 84 ? 8.783 4.885 3.380 1.00 91.56 84 THR A N 1
ATOM 667 C CA . THR A 1 84 ? 9.278 6.262 3.312 1.00 91.56 84 THR A CA 1
ATOM 668 C C . THR A 1 84 ? 8.212 7.204 3.854 1.00 91.56 84 THR A C 1
ATOM 670 O O . THR A 1 84 ? 7.027 7.050 3.563 1.00 91.56 84 THR A O 1
ATOM 673 N N . ASN A 1 85 ? 8.624 8.198 4.640 1.00 90.50 85 ASN A N 1
ATOM 674 C CA . ASN A 1 85 ? 7.714 9.231 5.118 1.00 90.50 85 ASN A CA 1
ATOM 675 C C . ASN A 1 85 ? 7.634 10.375 4.098 1.00 90.50 85 ASN A C 1
ATOM 677 O O . ASN A 1 85 ? 8.641 11.019 3.805 1.00 90.50 85 ASN A O 1
ATOM 681 N N . VAL A 1 86 ? 6.440 10.630 3.570 1.00 86.44 86 VAL A N 1
ATOM 682 C CA . VAL A 1 86 ? 6.149 11.736 2.655 1.00 86.44 86 VAL A CA 1
ATOM 683 C C . VAL A 1 86 ? 5.030 12.566 3.273 1.00 86.44 86 VAL A C 1
ATOM 685 O O . VAL A 1 86 ? 3.906 12.093 3.422 1.00 86.44 86 VAL A O 1
ATOM 688 N N . ASN A 1 87 ? 5.325 13.813 3.647 1.00 85.00 87 ASN A N 1
ATOM 689 C CA . ASN A 1 87 ? 4.358 14.753 4.235 1.00 85.00 87 ASN A CA 1
ATOM 690 C C . ASN A 1 87 ? 3.608 14.203 5.469 1.00 85.00 87 ASN A C 1
ATOM 692 O O . ASN A 1 87 ? 2.412 14.441 5.631 1.00 85.00 87 ASN A O 1
ATOM 696 N N . GLY A 1 88 ? 4.290 13.441 6.331 1.00 82.69 88 GLY A N 1
ATOM 697 C CA . GLY A 1 88 ? 3.689 12.855 7.534 1.00 82.69 88 GLY A CA 1
ATOM 698 C C . GLY A 1 88 ? 2.881 11.578 7.285 1.00 82.69 88 GLY A C 1
ATOM 699 O O . GLY A 1 88 ? 2.305 11.040 8.228 1.00 82.69 88 GLY A O 1
ATOM 700 N N . LYS A 1 89 ? 2.856 11.073 6.046 1.00 86.00 89 LYS A N 1
ATOM 701 C CA . LYS A 1 89 ? 2.257 9.790 5.665 1.00 86.00 89 LYS A CA 1
ATOM 702 C C . LYS A 1 89 ? 3.336 8.770 5.333 1.00 86.00 89 LYS A C 1
ATOM 704 O O . LYS A 1 89 ? 4.357 9.115 4.743 1.00 86.00 89 LYS A O 1
ATOM 709 N N . ILE A 1 90 ? 3.105 7.514 5.693 1.00 89.75 90 ILE A N 1
ATOM 710 C CA . ILE A 1 90 ? 4.032 6.418 5.414 1.00 89.75 90 ILE A CA 1
ATOM 711 C C . ILE A 1 90 ? 3.598 5.743 4.120 1.00 89.75 90 ILE A C 1
ATOM 713 O O . ILE A 1 90 ? 2.478 5.247 4.014 1.00 89.75 90 ILE A O 1
ATOM 717 N N . LEU A 1 91 ? 4.489 5.772 3.134 1.00 92.75 91 LEU A N 1
ATOM 718 C CA . LEU A 1 91 ? 4.291 5.204 1.809 1.00 92.75 91 LEU A CA 1
ATOM 719 C C . LEU A 1 91 ? 5.391 4.193 1.516 1.00 92.75 91 LEU A C 1
ATOM 721 O O . LEU A 1 91 ? 6.556 4.417 1.833 1.00 92.75 91 LEU A O 1
ATOM 725 N N . TYR A 1 92 ? 5.028 3.101 0.865 1.00 93.38 92 TYR A N 1
ATOM 726 C CA . TYR A 1 92 ? 5.961 2.081 0.416 1.00 93.38 92 TYR A CA 1
ATOM 727 C C . TYR A 1 92 ? 6.378 2.386 -1.022 1.00 93.38 92 TYR A C 1
ATOM 729 O O . TYR A 1 92 ? 5.523 2.525 -1.900 1.00 93.38 92 TYR A O 1
ATOM 737 N N . THR A 1 93 ? 7.687 2.515 -1.250 1.00 93.62 93 THR A N 1
ATOM 738 C CA . THR A 1 93 ? 8.269 2.903 -2.543 1.00 93.62 93 THR A CA 1
ATOM 739 C C . THR A 1 93 ? 9.452 2.024 -2.935 1.00 93.62 93 THR A C 1
ATOM 741 O O . THR A 1 93 ? 10.081 1.377 -2.096 1.00 93.62 93 THR A O 1
ATOM 744 N N . SER A 1 94 ? 9.760 1.999 -4.227 1.00 92.19 94 SER A N 1
ATOM 745 C CA . SER A 1 94 ? 10.932 1.335 -4.793 1.00 92.19 94 SER A CA 1
ATOM 746 C C . SER A 1 94 ? 11.577 2.227 -5.851 1.00 92.19 94 SER A C 1
ATOM 748 O O . SER A 1 94 ? 10.910 3.040 -6.483 1.00 92.19 94 SER A O 1
ATOM 750 N N . ASN A 1 95 ? 12.878 2.048 -6.076 1.00 89.44 95 ASN A N 1
ATOM 751 C CA . ASN A 1 95 ? 13.618 2.768 -7.117 1.00 89.44 95 ASN A CA 1
ATOM 752 C C . ASN A 1 95 ? 13.307 2.259 -8.533 1.00 89.44 95 ASN A C 1
ATOM 754 O O . ASN A 1 95 ? 13.704 2.883 -9.517 1.00 89.44 95 ASN A O 1
ATOM 758 N N . GLN A 1 96 ? 12.637 1.111 -8.646 1.00 89.38 96 GLN A N 1
ATOM 759 C CA . GLN A 1 96 ? 12.218 0.562 -9.929 1.00 89.38 96 GLN A CA 1
ATOM 760 C C . GLN A 1 96 ? 10.904 1.198 -10.387 1.00 89.38 96 GLN A C 1
ATOM 762 O O . GLN A 1 96 ? 10.085 1.618 -9.570 1.00 89.38 96 GLN A O 1
ATOM 767 N N . LYS A 1 97 ? 10.696 1.252 -11.703 1.00 91.56 97 LYS A N 1
ATOM 768 C CA . LYS A 1 97 ? 9.460 1.747 -12.318 1.00 91.56 97 LYS A CA 1
ATOM 769 C C . LYS A 1 97 ? 8.725 0.596 -13.003 1.00 91.56 97 LYS A C 1
ATOM 771 O O . LYS A 1 97 ? 9.400 -0.303 -13.510 1.00 91.56 97 LYS A O 1
ATOM 776 N N . PRO A 1 98 ? 7.383 0.602 -13.027 1.00 90.88 98 PRO A N 1
ATOM 777 C CA . PRO A 1 98 ? 6.633 -0.377 -13.798 1.00 90.88 98 PRO A CA 1
ATOM 778 C C . PRO A 1 98 ? 6.891 -0.215 -15.300 1.00 90.88 98 PRO A C 1
ATOM 780 O O . PRO A 1 98 ? 7.069 0.894 -15.802 1.00 90.88 98 PRO A O 1
ATOM 783 N N . ALA A 1 99 ? 6.872 -1.329 -16.020 1.00 90.00 99 ALA A N 1
ATOM 784 C CA . ALA A 1 99 ? 6.948 -1.385 -17.470 1.00 90.00 99 ALA A CA 1
ATOM 785 C C . ALA A 1 99 ? 5.560 -1.651 -18.069 1.00 90.00 99 ALA A C 1
ATOM 787 O O . ALA A 1 99 ? 4.698 -2.279 -17.452 1.00 90.00 99 ALA A O 1
ATOM 788 N N . TYR A 1 100 ? 5.3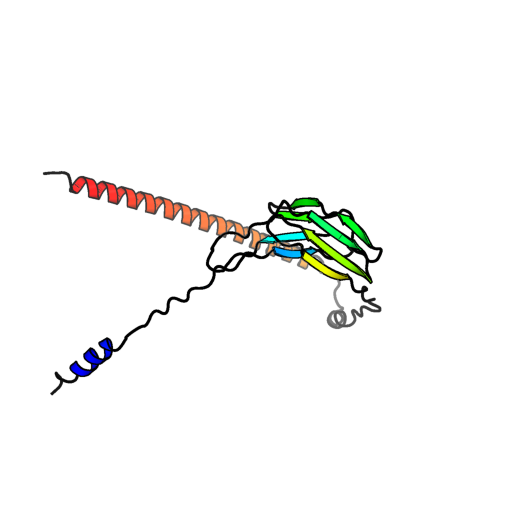45 -1.162 -19.290 1.00 90.19 100 TYR A N 1
ATOM 789 C CA . TYR A 1 100 ? 4.137 -1.456 -20.059 1.00 90.19 100 TYR A CA 1
ATOM 790 C C . TYR A 1 100 ? 4.030 -2.950 -20.374 1.00 90.19 100 TYR A C 1
ATOM 792 O O . TYR A 1 100 ? 5.051 -3.596 -20.591 1.00 90.19 100 TYR A O 1
ATOM 800 N N . LYS A 1 101 ? 2.796 -3.462 -20.475 1.00 88.75 101 LYS A N 1
ATOM 801 C CA . LYS A 1 101 ? 2.464 -4.869 -20.773 1.00 88.75 101 LYS A CA 1
ATOM 802 C C . LYS A 1 101 ? 2.909 -5.893 -19.729 1.00 88.75 101 LYS A C 1
ATOM 804 O O . LYS A 1 101 ? 2.689 -7.078 -19.945 1.00 88.75 101 LYS A O 1
ATOM 809 N N . ASN A 1 102 ? 3.454 -5.462 -18.596 1.00 89.38 102 ASN A N 1
ATOM 810 C CA . ASN A 1 102 ? 3.844 -6.376 -17.533 1.00 89.38 102 ASN A CA 1
ATOM 811 C C . ASN A 1 102 ? 2.713 -6.563 -16.518 1.00 89.38 102 ASN A C 1
ATOM 813 O O . ASN A 1 102 ? 2.011 -5.613 -16.142 1.00 89.38 102 ASN A O 1
ATOM 817 N N . LYS A 1 103 ? 2.583 -7.802 -16.038 1.00 92.00 103 LYS A N 1
ATOM 818 C CA . LYS A 1 103 ? 1.704 -8.166 -14.928 1.00 92.00 103 LYS A CA 1
ATOM 819 C C . LYS A 1 103 ? 2.487 -8.183 -13.622 1.00 92.00 103 LYS A C 1
ATOM 821 O O . LYS A 1 103 ? 3.492 -8.878 -13.497 1.00 92.00 103 LYS A O 1
ATOM 826 N N . TYR A 1 104 ? 1.960 -7.486 -12.626 1.00 93.81 104 TYR A N 1
ATOM 827 C CA . TYR A 1 104 ? 2.564 -7.354 -11.309 1.00 93.81 104 TYR A CA 1
ATOM 828 C C . TYR A 1 104 ? 1.689 -7.996 -10.238 1.00 93.81 104 TYR A C 1
ATOM 830 O O . TYR A 1 104 ? 0.467 -7.819 -10.221 1.00 93.81 104 TYR A O 1
ATOM 838 N N . VAL A 1 105 ? 2.325 -8.725 -9.323 1.00 94.69 105 VAL A N 1
ATOM 839 C CA . VAL A 1 105 ? 1.690 -9.305 -8.136 1.00 94.69 105 VAL A CA 1
ATOM 840 C C . VAL A 1 105 ? 2.266 -8.634 -6.898 1.00 94.69 105 VAL A C 1
ATOM 842 O O . VAL A 1 105 ? 3.436 -8.807 -6.573 1.00 94.69 105 VAL A O 1
ATOM 845 N N . LEU A 1 106 ? 1.446 -7.859 -6.208 1.00 94.50 106 LEU A N 1
ATOM 846 C CA . LEU A 1 106 ? 1.762 -7.236 -4.934 1.00 94.50 106 LEU A CA 1
ATOM 847 C C . LEU A 1 106 ? 1.499 -8.234 -3.807 1.00 94.50 106 LEU A C 1
ATOM 849 O O . LEU A 1 106 ? 0.400 -8.778 -3.725 1.00 94.50 106 LEU A O 1
ATOM 853 N N . LYS A 1 107 ? 2.485 -8.439 -2.936 1.00 95.06 107 LYS A N 1
ATOM 854 C CA . LYS A 1 107 ? 2.383 -9.249 -1.721 1.00 95.06 107 LYS A CA 1
ATOM 855 C C . LYS A 1 107 ? 2.647 -8.381 -0.504 1.00 95.06 107 LYS A C 1
ATOM 857 O O . LYS A 1 107 ? 3.643 -7.654 -0.454 1.00 95.06 107 LYS A O 1
ATOM 862 N N . ILE A 1 108 ? 1.747 -8.450 0.466 1.00 95.12 108 ILE A N 1
ATOM 863 C CA . ILE A 1 108 ? 1.818 -7.661 1.691 1.00 95.12 108 ILE A CA 1
ATOM 864 C C . ILE A 1 108 ? 1.611 -8.582 2.885 1.00 95.12 108 ILE A C 1
ATOM 866 O O . ILE A 1 108 ? 0.605 -9.281 2.964 1.00 95.12 108 ILE A O 1
ATOM 870 N N . SER A 1 109 ? 2.543 -8.514 3.831 1.00 94.56 109 SER A N 1
ATOM 871 C CA . SER A 1 109 ? 2.466 -9.178 5.132 1.00 94.56 109 SER A CA 1
ATOM 872 C C . SER A 1 109 ? 2.565 -8.116 6.223 1.00 94.56 109 SER A C 1
ATOM 874 O O . SER A 1 109 ? 3.592 -7.445 6.347 1.00 94.56 109 SER A O 1
ATOM 876 N N . ALA A 1 110 ? 1.516 -7.962 7.031 1.00 92.75 110 ALA A N 1
ATOM 877 C CA . ALA A 1 110 ? 1.472 -7.008 8.137 1.00 92.75 110 ALA A CA 1
ATOM 878 C C . ALA A 1 110 ? 1.169 -7.727 9.466 1.00 92.75 110 ALA A C 1
ATOM 880 O O . ALA A 1 110 ? 0.265 -8.562 9.509 1.00 92.75 110 ALA A O 1
ATOM 881 N N . PRO A 1 111 ? 1.862 -7.402 10.575 1.00 90.31 111 PRO A N 1
ATOM 882 C CA . PRO A 1 111 ? 1.596 -8.032 11.866 1.00 90.31 111 PRO A CA 1
ATOM 883 C C . PRO A 1 111 ? 0.143 -7.843 12.323 1.00 90.31 111 PRO A C 1
ATOM 885 O O . PRO A 1 111 ? -0.351 -6.719 12.407 1.00 90.31 111 PRO A O 1
ATOM 888 N N . GLY A 1 112 ? -0.529 -8.946 12.660 1.00 88.69 112 GLY A N 1
ATOM 889 C CA . GLY A 1 112 ? -1.928 -8.932 13.105 1.00 88.69 112 GLY A CA 1
ATOM 890 C C . GLY A 1 112 ? -2.964 -8.922 11.976 1.00 88.69 112 GLY A C 1
ATOM 891 O O . GLY A 1 112 ? -4.150 -8.801 12.268 1.00 88.69 112 GLY A O 1
ATOM 892 N N . PHE A 1 113 ? -2.535 -9.071 10.722 1.00 89.69 113 PHE A N 1
ATOM 893 C CA . PHE A 1 113 ? -3.395 -9.282 9.559 1.00 89.69 113 PHE A CA 1
ATOM 894 C C . PHE A 1 113 ? -2.949 -10.541 8.807 1.00 89.69 113 PHE A C 1
ATOM 896 O O . PHE A 1 113 ? -1.814 -10.989 8.961 1.00 89.69 113 PHE A O 1
ATOM 903 N N . GLY A 1 114 ? -3.847 -11.124 8.012 1.00 89.44 114 GLY A N 1
ATOM 904 C CA . GLY A 1 114 ? -3.469 -12.169 7.062 1.00 89.44 114 GLY A CA 1
ATOM 905 C C . GLY A 1 114 ? -2.646 -11.602 5.904 1.00 89.44 114 GLY A C 1
ATOM 906 O O . GLY A 1 114 ? -2.721 -10.405 5.614 1.00 89.44 114 GLY A O 1
ATOM 907 N N . ASP A 1 115 ? -1.889 -12.469 5.236 1.00 92.31 115 ASP A N 1
ATOM 908 C CA . ASP A 1 115 ? -1.169 -12.102 4.018 1.00 92.31 115 ASP A CA 1
ATOM 909 C C . ASP A 1 115 ? -2.160 -11.739 2.909 1.00 92.31 115 ASP A C 1
ATOM 911 O O . ASP A 1 115 ? -3.152 -12.439 2.681 1.00 92.31 115 ASP A O 1
ATOM 915 N N . VAL A 1 116 ? -1.891 -10.635 2.214 1.00 92.69 116 VAL A N 1
ATOM 916 C CA . VAL A 1 116 ? -2.737 -10.134 1.128 1.00 92.69 116 VAL A CA 1
ATOM 917 C C . VAL A 1 116 ? -1.953 -10.132 -0.173 1.00 92.69 116 VAL A C 1
ATOM 919 O O . VAL A 1 116 ? -0.815 -9.661 -0.236 1.00 92.69 116 VAL A O 1
ATOM 922 N N . GLU A 1 117 ? -2.599 -10.625 -1.227 1.00 93.62 117 GLU A N 1
ATOM 923 C CA . GLU A 1 117 ? -2.083 -10.583 -2.588 1.00 93.62 117 GLU A CA 1
ATOM 924 C C . GLU A 1 117 ? -3.023 -9.778 -3.489 1.00 93.62 117 GLU A C 1
ATOM 926 O O . GLU A 1 117 ? -4.244 -9.918 -3.422 1.00 93.62 117 GLU A O 1
ATOM 931 N N . ALA A 1 118 ? -2.452 -8.937 -4.348 1.00 91.56 118 ALA A N 1
ATOM 932 C CA . ALA A 1 118 ? -3.192 -8.166 -5.340 1.00 91.56 118 ALA A CA 1
ATOM 933 C C . ALA A 1 118 ? -2.475 -8.222 -6.689 1.00 91.56 118 ALA A C 1
ATOM 935 O O . ALA A 1 118 ? -1.248 -8.192 -6.752 1.00 91.56 118 ALA A O 1
ATOM 936 N N . THR A 1 119 ? -3.230 -8.290 -7.784 1.00 93.06 119 THR A N 1
ATOM 937 C CA . THR A 1 119 ? -2.666 -8.353 -9.138 1.00 93.06 119 THR A CA 1
ATOM 938 C C . THR A 1 119 ? -3.114 -7.162 -9.964 1.00 93.06 119 THR A C 1
ATOM 940 O O . THR A 1 119 ? -4.307 -6.866 -9.996 1.00 93.06 119 THR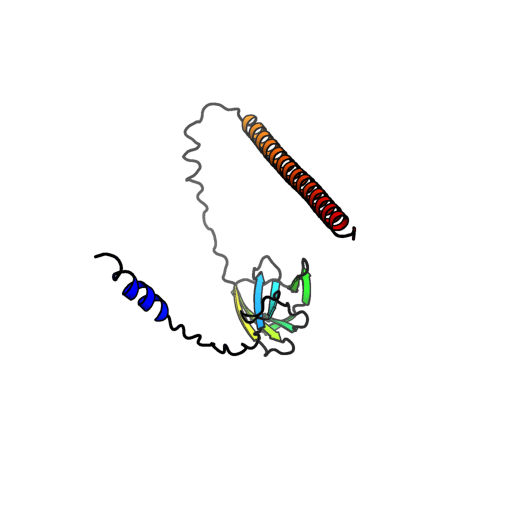 A O 1
ATOM 943 N N . SER A 1 120 ? -2.182 -6.524 -10.666 1.00 91.94 120 SER A N 1
ATOM 944 C CA . SER A 1 120 ? -2.467 -5.413 -11.577 1.00 91.94 120 SER A CA 1
ATOM 945 C C . SER A 1 120 ? -1.578 -5.500 -12.817 1.00 91.94 120 SER A C 1
ATOM 947 O O . SER A 1 120 ? -0.487 -6.067 -12.764 1.00 91.94 120 SER A O 1
ATOM 949 N N . GLU A 1 121 ? -2.029 -4.938 -13.931 1.00 91.50 121 GLU A N 1
ATOM 950 C CA . GLU A 1 121 ? -1.312 -4.931 -15.209 1.00 91.50 121 GLU A CA 1
ATOM 951 C C . GLU A 1 121 ? -1.310 -3.526 -15.818 1.00 91.50 121 GLU A C 1
ATOM 953 O O . GLU A 1 121 ? -2.291 -2.790 -15.685 1.00 91.50 121 GLU A O 1
ATOM 958 N N . LEU A 1 122 ? -0.207 -3.136 -16.466 1.00 90.31 122 LEU A N 1
ATOM 959 C CA . LEU A 1 122 ? -0.148 -1.863 -17.192 1.00 90.31 122 LEU A CA 1
ATOM 960 C C . LEU A 1 122 ? -0.544 -2.072 -18.657 1.00 90.31 122 LEU A C 1
ATOM 962 O O . LEU A 1 122 ? 0.166 -2.790 -19.372 1.00 90.31 122 LEU A O 1
ATOM 966 N N . PRO A 1 123 ? -1.603 -1.402 -19.146 1.00 88.75 123 PRO A N 1
ATOM 967 C CA . PRO A 1 123 ? -1.961 -1.457 -20.557 1.00 88.75 123 PRO A CA 1
ATOM 968 C C . PRO A 1 123 ? -0.909 -0.762 -21.434 1.00 88.75 123 PRO A C 1
ATOM 970 O O . PRO A 1 123 ? -0.139 0.080 -20.972 1.00 88.75 123 PRO A O 1
ATOM 973 N N . GLU A 1 124 ? -0.882 -1.107 -22.722 1.00 88.12 124 GLU A N 1
ATOM 974 C CA . GLU A 1 124 ? -0.023 -0.449 -23.714 1.00 88.12 124 GLU A CA 1
ATOM 975 C C . GLU A 1 124 ? -0.456 1.012 -23.943 1.00 88.12 124 GLU A C 1
ATOM 977 O O . GLU A 1 124 ? -1.660 1.291 -23.962 1.00 88.12 124 GLU A O 1
ATOM 982 N N . PRO A 1 125 ? 0.485 1.958 -24.142 1.00 85.31 125 PRO A N 1
ATOM 983 C CA . PRO A 1 125 ? 0.120 3.319 -24.499 1.00 85.31 125 PRO A CA 1
ATOM 984 C C . PRO A 1 125 ? -0.542 3.343 -25.879 1.00 85.31 125 PRO A C 1
ATOM 986 O O . PRO A 1 125 ? -0.089 2.699 -26.826 1.00 85.31 125 PRO A O 1
ATOM 989 N N . VAL A 1 126 ? -1.605 4.131 -26.011 1.00 86.19 126 VAL A N 1
ATOM 990 C CA . VAL A 1 126 ? -2.274 4.330 -27.299 1.00 86.19 126 VAL A CA 1
ATOM 991 C C . VAL A 1 126 ? -1.446 5.297 -28.146 1.00 86.19 126 VAL A C 1
ATOM 993 O O . VAL A 1 126 ? -1.135 6.405 -27.708 1.00 86.19 126 VAL A O 1
ATOM 996 N N . SER A 1 127 ? -1.100 4.890 -29.369 1.00 87.00 127 SER A N 1
ATOM 997 C CA . SER A 1 127 ? -0.426 5.763 -30.335 1.00 87.00 127 SER A CA 1
ATOM 998 C C . SER A 1 127 ? -1.385 6.849 -30.827 1.00 87.00 127 SER A C 1
ATOM 1000 O O . SER A 1 127 ? -2.453 6.548 -31.361 1.00 87.00 127 SER A O 1
ATOM 1002 N N . ILE A 1 128 ? -1.014 8.121 -30.663 1.00 83.31 128 ILE A N 1
ATOM 1003 C CA . ILE A 1 128 ? -1.763 9.246 -31.232 1.00 83.31 128 ILE A CA 1
ATOM 1004 C C . ILE A 1 128 ? -1.190 9.526 -32.620 1.00 83.31 128 ILE A C 1
ATOM 1006 O O . ILE A 1 128 ? -0.154 10.171 -32.753 1.00 83.31 128 ILE A O 1
ATOM 1010 N N . GLU A 1 129 ? -1.859 9.036 -33.661 1.00 84.81 129 GLU A N 1
ATOM 1011 C CA . GLU A 1 129 ? -1.353 9.146 -35.035 1.00 84.81 129 GLU A CA 1
ATOM 1012 C C . GLU A 1 129 ? -1.483 10.559 -35.615 1.00 84.81 129 GLU A C 1
ATOM 1014 O O . GLU A 1 129 ? -0.616 10.996 -36.366 1.00 84.81 129 GLU A O 1
ATOM 1019 N N . ASN A 1 130 ? -2.550 11.293 -35.279 1.00 78.81 130 ASN A N 1
ATOM 1020 C CA . ASN A 1 130 ? -2.770 12.649 -35.778 1.00 78.81 130 ASN A CA 1
ATOM 1021 C C . ASN A 1 130 ? -3.572 13.498 -34.788 1.00 78.81 130 ASN A C 1
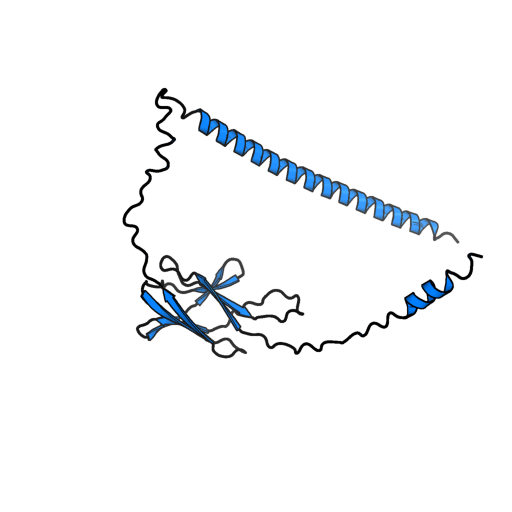ATOM 1023 O O . ASN A 1 130 ? -4.686 13.151 -34.404 1.00 78.81 130 ASN A O 1
ATOM 1027 N N . ILE A 1 131 ? -3.036 14.671 -34.451 1.00 76.06 131 ILE A N 1
ATOM 1028 C CA . ILE A 1 131 ? -3.755 15.727 -33.732 1.00 76.06 131 ILE A CA 1
ATOM 1029 C C . ILE A 1 131 ? -4.133 16.788 -34.767 1.00 76.06 131 ILE A C 1
ATOM 1031 O O . ILE A 1 131 ? -3.334 17.658 -35.107 1.00 76.06 131 ILE A O 1
ATOM 1035 N N . SER A 1 132 ? -5.348 16.709 -35.311 1.00 71.94 132 SER A N 1
ATOM 1036 C CA . SER A 1 132 ? -5.864 17.762 -36.193 1.00 71.94 132 SER A CA 1
ATOM 1037 C C . SER A 1 132 ? -6.323 18.962 -35.366 1.00 71.94 132 SER A C 1
ATOM 1039 O O . SER A 1 132 ? -7.353 18.917 -34.702 1.00 71.94 132 SER A O 1
ATOM 1041 N N . THR A 1 133 ? -5.594 20.073 -35.447 1.00 65.50 133 THR A N 1
ATOM 1042 C CA . THR A 1 133 ? -5.930 21.358 -34.799 1.00 65.50 133 THR A CA 1
ATOM 1043 C C . THR A 1 133 ? -6.913 22.217 -35.612 1.00 65.50 133 THR A C 1
ATOM 1045 O O . THR A 1 133 ? -7.093 23.409 -35.350 1.00 65.50 133 THR A O 1
ATOM 1048 N N . LEU A 1 134 ? -7.581 21.625 -36.608 1.00 62.25 134 LEU A N 1
ATOM 1049 C CA . LEU A 1 134 ? -8.319 22.340 -37.656 1.00 62.25 134 LEU A CA 1
ATOM 1050 C C . LEU A 1 134 ? -9.623 23.020 -37.191 1.00 62.25 134 LEU A C 1
ATOM 1052 O O . LEU A 1 134 ? -10.233 23.753 -37.965 1.00 62.25 134 LEU A O 1
ATOM 1056 N N . SER A 1 135 ? -10.033 22.859 -35.931 1.00 57.56 135 SER A N 1
ATOM 1057 C CA . SER A 1 135 ? -11.270 23.445 -35.393 1.00 57.56 135 SER A CA 1
ATOM 1058 C C . SER A 1 135 ? -11.093 24.752 -34.602 1.00 57.56 135 SER A C 1
ATOM 1060 O O . SER A 1 135 ? -12.077 25.466 -34.420 1.00 57.56 135 SER A O 1
ATOM 1062 N N . LEU A 1 136 ? -9.875 25.139 -34.193 1.00 50.94 136 LEU A N 1
ATOM 1063 C CA . LEU A 1 136 ? -9.634 26.417 -33.485 1.00 50.94 136 LEU A CA 1
ATOM 1064 C C . LEU A 1 136 ? -9.085 27.530 -34.389 1.00 50.94 136 LEU A C 1
ATOM 1066 O O . LEU A 1 136 ? -9.299 28.711 -34.120 1.00 50.94 136 LEU A O 1
ATOM 1070 N N . PHE A 1 137 ? -8.437 27.180 -35.503 1.00 49.59 137 PHE A N 1
ATOM 1071 C CA . PHE A 1 137 ? -7.901 28.172 -36.443 1.00 49.59 137 PHE A CA 1
ATOM 1072 C C . PHE A 1 137 ? -8.981 28.789 -37.353 1.00 49.59 137 PHE A C 1
ATOM 1074 O O . PHE A 1 137 ? -8.776 29.853 -37.937 1.00 49.59 137 PHE A O 1
ATOM 1081 N N . PHE A 1 138 ? -10.153 28.151 -37.461 1.00 49.28 138 PHE A N 1
ATOM 1082 C CA . PHE A 1 138 ? -11.211 28.580 -38.380 1.00 49.28 138 PHE A CA 1
ATOM 1083 C C . PHE A 1 138 ? -11.986 29.811 -37.881 1.00 49.28 138 PHE A C 1
ATOM 1085 O O . PHE A 1 138 ? -12.374 30.652 -38.687 1.00 49.28 138 PHE A O 1
ATOM 1092 N N . TRP A 1 139 ? -12.120 29.994 -36.561 1.00 47.53 139 TRP A N 1
ATOM 1093 C CA . TRP A 1 139 ? -12.722 31.208 -35.986 1.00 47.53 139 TRP A CA 1
ATOM 1094 C C . TRP A 1 139 ? -11.741 32.381 -35.859 1.00 47.53 139 TRP A C 1
ATOM 1096 O O . TRP A 1 139 ? -12.166 33.532 -35.827 1.00 47.53 139 TRP A O 1
ATOM 1106 N N . MET A 1 140 ? -10.428 32.124 -35.855 1.00 45.19 140 MET A N 1
ATOM 1107 C CA . MET A 1 140 ? -9.415 33.176 -35.690 1.00 45.19 140 MET A CA 1
ATOM 1108 C C . MET A 1 140 ? -8.987 33.833 -37.014 1.00 45.19 140 MET A C 1
ATOM 1110 O O . MET A 1 140 ? -8.330 34.872 -37.009 1.00 45.19 140 MET A O 1
ATOM 1114 N N . ARG A 1 141 ? -9.380 33.267 -38.166 1.00 43.19 141 ARG A N 1
ATOM 1115 C CA . ARG A 1 141 ? -8.996 33.774 -39.497 1.00 43.19 141 ARG A CA 1
ATOM 1116 C C . ARG A 1 141 ? -9.971 34.790 -40.103 1.00 43.19 141 ARG A C 1
ATOM 1118 O O . ARG A 1 141 ? -9.666 35.348 -41.150 1.00 43.19 141 ARG A O 1
ATOM 1125 N N . SER A 1 142 ? -11.102 35.088 -39.457 1.00 45.72 142 SER A N 1
ATOM 1126 C CA . SER A 1 142 ? -12.069 36.064 -39.993 1.00 45.72 142 SER A CA 1
ATOM 1127 C C . SER A 1 142 ? -11.788 37.527 -39.615 1.00 45.72 142 SER A C 1
ATOM 1129 O O . SER A 1 142 ? -12.543 38.411 -40.012 1.00 45.72 142 SER A O 1
ATOM 1131 N N . THR A 1 143 ? -10.700 37.818 -38.896 1.00 43.28 143 THR A N 1
ATOM 1132 C CA . THR A 1 143 ? -10.276 39.195 -38.583 1.00 43.28 143 THR A CA 1
ATOM 1133 C C . THR A 1 143 ? -8.800 39.404 -38.917 1.00 43.28 143 THR A C 1
ATOM 1135 O O . THR A 1 143 ? -8.004 39.828 -38.083 1.00 43.28 143 THR A O 1
ATOM 1138 N N . SER A 1 144 ? -8.390 39.082 -40.144 1.00 46.88 144 SER A N 1
ATOM 1139 C CA . SER A 1 144 ? -7.059 39.437 -40.643 1.00 46.88 144 SER A CA 1
ATOM 1140 C C . SER A 1 144 ? -7.051 40.846 -41.237 1.00 46.88 144 SER A C 1
ATOM 1142 O O . SER A 1 144 ? -6.845 41.013 -42.434 1.00 46.88 144 SER A O 1
ATOM 1144 N N . THR A 1 145 ? -7.227 41.865 -40.400 1.00 43.91 145 THR A N 1
ATOM 1145 C CA . THR A 1 145 ? -6.619 43.177 -40.649 1.00 43.91 145 THR A CA 1
ATOM 1146 C C . THR A 1 145 ? -6.233 43.800 -39.315 1.00 43.91 145 THR A C 1
ATOM 1148 O O . THR A 1 145 ? -7.078 43.953 -38.442 1.00 43.91 145 THR A O 1
ATOM 1151 N N . ILE A 1 146 ? -4.969 44.225 -39.240 1.00 41.06 146 ILE A N 1
ATOM 1152 C CA . ILE A 1 146 ? -4.324 45.016 -38.178 1.00 41.06 146 ILE A CA 1
ATOM 1153 C C . ILE A 1 146 ? -3.557 44.179 -37.134 1.00 41.06 146 ILE A C 1
ATOM 1155 O O . ILE A 1 146 ? -3.944 43.974 -35.990 1.00 41.06 146 ILE A O 1
ATOM 1159 N N . SER A 1 147 ? -2.381 43.729 -37.588 1.00 51.62 147 SER A N 1
ATOM 1160 C CA . SER A 1 147 ? -1.087 43.960 -36.927 1.00 51.62 147 SER A CA 1
ATOM 1161 C C . SER A 1 147 ? -1.148 44.952 -35.750 1.00 51.62 147 SER A C 1
ATOM 1163 O O . SER A 1 147 ? -1.566 46.089 -35.943 1.00 51.62 147 SER A O 1
ATOM 1165 N N . SER A 1 148 ? -0.621 44.540 -34.588 1.00 52.38 148 SER A N 1
ATOM 1166 C CA . SER A 1 148 ? -0.391 45.299 -33.338 1.00 52.38 148 SER A CA 1
ATOM 1167 C C . SER A 1 148 ? -1.424 45.151 -32.205 1.00 52.38 148 SER A C 1
ATOM 1169 O O . SER A 1 148 ? -2.203 46.048 -31.915 1.00 52.38 148 SER A O 1
ATOM 1171 N N . ALA A 1 149 ? -1.332 44.062 -31.430 1.00 48.34 149 ALA A N 1
ATOM 1172 C CA . ALA A 1 149 ? -1.836 44.077 -30.050 1.00 48.34 149 ALA A CA 1
ATOM 1173 C C . ALA A 1 149 ? -1.108 43.151 -29.040 1.00 48.34 149 ALA A C 1
ATOM 1175 O O . ALA A 1 149 ? -1.783 42.549 -28.209 1.00 48.34 149 ALA A O 1
ATOM 1176 N N . PRO A 1 150 ? 0.240 43.049 -28.980 1.00 48.59 150 PRO A N 1
ATOM 1177 C CA . PRO A 1 150 ? 0.881 42.382 -27.838 1.00 48.59 150 PRO A CA 1
ATOM 1178 C C . PRO A 1 150 ? 0.848 43.217 -26.536 1.00 48.59 150 PRO A C 1
ATOM 1180 O O . PRO A 1 150 ? 1.252 42.731 -25.488 1.00 48.59 150 PRO A O 1
ATOM 1183 N N . LYS A 1 151 ? 0.358 44.468 -26.556 1.00 46.34 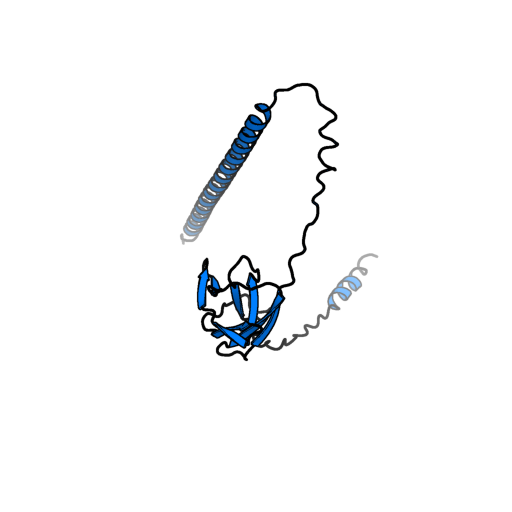151 LYS A N 1
ATOM 1184 C CA . LYS A 1 151 ? 0.351 45.358 -25.373 1.00 46.34 151 LYS A CA 1
ATOM 1185 C C . LYS A 1 151 ? -0.912 45.285 -24.511 1.00 46.34 151 LYS A C 1
ATOM 1187 O O . LYS A 1 151 ? -0.877 45.720 -23.364 1.00 46.34 151 LYS A O 1
ATOM 1192 N N . LEU A 1 152 ? -2.019 44.761 -25.038 1.00 45.19 152 LEU A N 1
ATOM 1193 C CA . LEU A 1 152 ? -3.303 44.780 -24.329 1.00 45.19 152 LEU A CA 1
ATOM 1194 C C . LEU A 1 152 ? -3.450 43.578 -23.382 1.00 45.19 152 LEU A C 1
ATOM 1196 O O . LEU A 1 152 ? -3.950 43.736 -22.275 1.00 45.19 152 LEU A O 1
ATOM 1200 N N . PHE A 1 153 ? -2.902 42.417 -23.756 1.00 48.72 153 PHE A N 1
ATOM 1201 C CA . PHE A 1 153 ? -2.945 41.208 -22.926 1.00 48.72 153 PHE A CA 1
ATOM 1202 C C . PHE A 1 153 ? -2.077 41.309 -21.661 1.00 48.72 153 PHE A C 1
ATOM 1204 O O . PHE A 1 153 ? -2.528 40.926 -20.587 1.00 48.72 153 PHE A O 1
ATOM 1211 N N . ALA A 1 154 ? -0.887 41.917 -21.756 1.00 51.88 154 ALA A N 1
ATOM 1212 C CA . ALA A 1 154 ? -0.002 42.110 -20.602 1.00 51.88 154 ALA A CA 1
ATOM 1213 C C . ALA A 1 154 ? -0.614 43.029 -19.525 1.00 51.88 154 ALA A C 1
ATOM 1215 O O . ALA A 1 154 ? -0.425 42.816 -18.330 1.00 51.88 154 ALA A O 1
ATOM 1216 N N . LYS A 1 155 ? -1.396 44.036 -19.937 1.00 49.81 155 LYS A N 1
ATOM 1217 C CA . LYS A 1 155 ? -2.021 44.983 -19.003 1.00 49.81 155 LYS A CA 1
ATOM 1218 C C . LYS A 1 155 ? -3.248 44.396 -18.298 1.00 49.81 155 LYS A C 1
ATOM 1220 O O . LYS A 1 155 ? -3.539 44.766 -17.166 1.00 49.81 155 LYS A O 1
ATOM 1225 N N . VAL A 1 156 ? -3.945 43.463 -18.950 1.00 53.16 156 VAL A N 1
ATOM 1226 C CA . VAL A 1 156 ? -5.078 42.740 -18.354 1.00 53.16 156 VAL A CA 1
ATOM 1227 C C . VAL A 1 156 ? -4.588 41.753 -17.293 1.00 53.16 156 VAL A C 1
ATOM 1229 O O . VAL A 1 156 ? -5.183 41.681 -16.222 1.00 53.16 156 VAL A O 1
ATOM 1232 N N . THR A 1 157 ? -3.467 41.062 -17.521 1.00 56.81 157 THR A N 1
ATOM 1233 C CA . THR A 1 157 ? -2.898 40.145 -16.519 1.00 56.81 157 THR A CA 1
ATOM 1234 C C . THR A 1 157 ? -2.403 40.861 -15.260 1.00 56.81 157 THR A C 1
ATOM 1236 O O . THR A 1 157 ? -2.604 40.342 -14.164 1.00 56.81 157 THR A O 1
ATOM 1239 N N . GLU A 1 158 ? -1.845 42.072 -15.370 1.00 58.03 158 GLU A N 1
ATOM 1240 C CA . GLU A 1 158 ? -1.442 42.846 -14.181 1.00 58.03 158 GLU A CA 1
ATOM 1241 C C . GLU A 1 158 ? -2.629 43.366 -13.361 1.00 58.03 158 GLU A C 1
ATOM 1243 O O . GLU A 1 158 ? -2.576 43.372 -12.131 1.00 58.03 158 GLU A O 1
ATOM 1248 N N . LEU A 1 159 ? -3.729 43.745 -14.018 1.00 56.53 159 LEU A N 1
ATOM 1249 C CA . LEU A 1 159 ? -4.955 44.162 -13.331 1.00 56.53 159 LEU A CA 1
ATOM 1250 C C . LEU A 1 159 ? -5.585 43.015 -12.533 1.00 56.53 159 LEU A C 1
ATOM 1252 O O . LEU A 1 159 ? -6.010 43.219 -11.400 1.00 56.53 159 LEU A O 1
ATOM 1256 N N . TYR A 1 160 ? -5.603 41.800 -13.085 1.00 55.59 160 TYR A N 1
ATOM 1257 C CA . TYR A 1 160 ? -6.122 40.634 -12.366 1.00 55.59 160 TYR A CA 1
ATOM 1258 C C . TYR A 1 160 ? -5.262 40.263 -11.155 1.00 55.59 160 TYR A C 1
ATOM 1260 O O . TYR A 1 160 ? -5.805 39.927 -10.103 1.00 55.59 160 TYR A O 1
ATOM 1268 N N . PHE A 1 161 ? -3.936 40.366 -11.274 1.00 54.66 161 PHE A N 1
ATOM 1269 C CA . PHE A 1 161 ? -3.034 40.059 -10.166 1.00 54.66 161 PHE A CA 1
ATOM 1270 C C . PHE A 1 161 ? -3.168 41.077 -9.023 1.00 54.66 161 PHE A C 1
ATOM 1272 O O . PHE A 1 161 ? -3.173 40.683 -7.857 1.00 54.66 161 PHE A O 1
ATOM 1279 N N . SER A 1 162 ? -3.362 42.368 -9.332 1.00 54.56 162 SER A N 1
ATOM 1280 C CA . SER A 1 162 ? -3.553 43.392 -8.294 1.00 54.56 162 SER A CA 1
ATOM 1281 C C . SER A 1 162 ? -4.901 43.262 -7.580 1.00 54.56 162 SER A C 1
ATOM 1283 O O . SER A 1 162 ? -4.951 43.379 -6.357 1.00 54.56 162 SER A O 1
ATOM 1285 N N . ILE A 1 163 ? -5.976 42.939 -8.310 1.00 59.56 163 ILE A N 1
ATOM 1286 C CA . ILE A 1 163 ? -7.306 42.714 -7.725 1.00 59.56 163 ILE A CA 1
ATOM 1287 C C . ILE A 1 163 ? -7.289 41.481 -6.814 1.00 59.56 163 ILE A C 1
ATOM 1289 O O . ILE A 1 163 ? -7.828 41.529 -5.710 1.00 59.56 163 ILE A O 1
ATOM 1293 N N . PHE A 1 164 ? -6.631 40.395 -7.232 1.00 57.88 164 PHE A N 1
ATOM 1294 C CA . PHE A 1 164 ? -6.521 39.185 -6.415 1.00 57.88 164 PHE A CA 1
ATOM 1295 C C . PHE A 1 164 ? -5.696 39.425 -5.138 1.00 57.88 164 PHE A C 1
ATOM 1297 O O . PHE A 1 164 ? -6.076 38.969 -4.059 1.00 57.88 164 PHE A O 1
ATOM 1304 N N . PHE A 1 165 ? -4.618 40.209 -5.233 1.00 52.16 165 PHE A N 1
ATOM 1305 C CA . PHE A 1 165 ? -3.801 40.591 -4.079 1.00 52.16 165 PHE A CA 1
ATOM 1306 C C . PHE A 1 165 ? -4.584 41.469 -3.085 1.00 52.16 165 PHE A C 1
ATOM 1308 O O . PHE A 1 165 ? -4.611 41.166 -1.891 1.00 52.16 165 PHE A O 1
ATOM 1315 N N . TRP A 1 166 ? -5.331 42.463 -3.580 1.00 56.81 166 TRP A N 1
ATOM 1316 C CA . TRP A 1 166 ? -6.207 43.317 -2.763 1.00 56.81 166 TRP A CA 1
ATOM 1317 C C . TRP A 1 166 ? -7.337 42.544 -2.075 1.00 56.81 166 TRP A C 1
ATOM 1319 O O . TRP A 1 166 ? -7.673 42.824 -0.923 1.00 56.81 166 TRP A O 1
ATOM 1329 N N . MET A 1 167 ? -7.918 41.549 -2.751 1.00 52.03 167 MET A N 1
ATOM 1330 C CA . MET A 1 167 ? -8.932 40.686 -2.139 1.00 52.03 167 MET A CA 1
ATOM 1331 C C . MET A 1 167 ? -8.350 39.856 -0.989 1.00 52.03 167 MET A C 1
ATOM 1333 O O . MET A 1 167 ? -9.012 39.698 0.036 1.00 52.03 167 MET A O 1
ATOM 1337 N N . SER A 1 168 ? -7.107 39.381 -1.111 1.00 62.94 168 SER A N 1
ATOM 1338 C CA . SER A 1 168 ? -6.446 38.625 -0.040 1.00 62.94 168 SER A CA 1
ATOM 1339 C C . SER A 1 168 ? -6.140 39.491 1.193 1.00 62.94 168 SER A C 1
ATOM 1341 O O . SER A 1 168 ? -6.441 39.081 2.316 1.00 62.94 168 SER A O 1
ATOM 1343 N N . GLU A 1 169 ? -5.666 40.728 1.010 1.00 61.97 169 GLU A N 1
ATOM 1344 C CA . GLU A 1 169 ? -5.406 41.655 2.123 1.00 61.97 169 GLU A CA 1
ATOM 1345 C C . GLU A 1 169 ? -6.693 42.075 2.843 1.00 61.97 169 GLU A C 1
ATOM 1347 O O . GLU A 1 169 ? -6.720 42.124 4.075 1.00 61.97 169 GLU A O 1
ATOM 1352 N N . MET A 1 170 ? -7.795 42.293 2.114 1.00 62.00 170 MET A N 1
ATOM 1353 C CA . MET A 1 170 ? -9.090 42.581 2.741 1.00 62.00 170 MET A CA 1
ATOM 1354 C C . MET A 1 170 ? -9.607 41.412 3.582 1.00 62.00 170 MET A C 1
ATOM 1356 O O . MET A 1 170 ? -10.125 41.638 4.676 1.00 62.00 170 MET A O 1
ATOM 1360 N N . THR A 1 171 ? -9.434 40.164 3.135 1.00 64.12 171 THR A N 1
ATOM 1361 C CA . THR A 1 171 ? -9.852 39.003 3.942 1.00 64.12 171 THR A CA 1
ATOM 1362 C C . THR A 1 171 ? -9.057 38.880 5.242 1.00 64.12 171 THR A C 1
ATOM 1364 O O . THR A 1 171 ? -9.647 38.600 6.287 1.00 64.12 171 THR A O 1
ATOM 1367 N N . PHE A 1 172 ? -7.756 39.184 5.217 1.00 60.09 172 PHE A N 1
ATOM 1368 C CA . PHE A 1 172 ? -6.917 39.224 6.418 1.00 60.09 172 PHE A CA 1
ATOM 1369 C C . PHE A 1 172 ? -7.326 40.343 7.383 1.00 60.09 172 PHE A C 1
ATOM 1371 O O . PHE A 1 172 ? -7.393 40.116 8.594 1.00 60.09 172 PHE A O 1
ATOM 1378 N N . PHE A 1 173 ? -7.662 41.529 6.870 1.00 59.62 173 PHE A N 1
ATOM 1379 C CA . PHE A 1 173 ? -8.143 42.640 7.697 1.00 59.62 173 PHE A CA 1
ATOM 1380 C C . PHE A 1 173 ? -9.487 42.336 8.364 1.00 59.62 173 PHE A C 1
ATOM 1382 O O . PHE A 1 173 ? -9.653 42.614 9.552 1.00 59.62 173 PHE A O 1
ATOM 1389 N N . VAL A 1 174 ? -10.427 41.723 7.639 1.00 66.00 174 VAL A N 1
ATOM 1390 C CA . VAL A 1 174 ? -11.732 41.330 8.195 1.00 66.00 174 VAL A CA 1
ATOM 1391 C C . VAL A 1 174 ? -11.562 40.259 9.275 1.00 66.00 174 VAL A C 1
ATOM 1393 O O . VAL A 1 174 ? -12.153 40.386 10.346 1.00 66.00 174 VAL A O 1
ATOM 1396 N N . PHE A 1 175 ? -10.707 39.255 9.056 1.00 60.56 175 PHE A N 1
ATOM 1397 C CA . PHE A 1 175 ? -10.409 38.243 10.076 1.00 60.56 175 PHE A CA 1
ATOM 1398 C C . PHE A 1 175 ? -9.764 38.848 11.328 1.00 60.56 175 PHE A C 1
ATOM 1400 O O . PHE A 1 175 ? -10.182 38.538 12.442 1.00 60.56 175 PHE A O 1
ATOM 1407 N N . SER A 1 176 ? -8.796 39.752 11.161 1.00 65.31 176 SER A N 1
ATOM 1408 C CA . SER A 1 176 ? -8.142 40.442 12.280 1.00 65.31 176 SER A CA 1
ATOM 1409 C C . SER A 1 176 ? -9.127 41.305 13.080 1.00 65.31 176 SER A C 1
ATOM 1411 O O . SER A 1 176 ? -9.137 41.261 14.311 1.00 65.31 176 SER A O 1
ATOM 1413 N N . LEU A 1 177 ? -10.032 42.018 12.399 1.00 62.78 177 LEU A N 1
ATOM 1414 C CA . LEU A 1 177 ? -11.071 42.825 13.042 1.00 62.78 177 LEU A CA 1
ATOM 1415 C C . LEU A 1 177 ? -12.073 41.954 13.819 1.00 62.78 177 LEU A C 1
ATOM 1417 O O . LEU A 1 177 ? -12.429 42.294 14.944 1.00 62.78 177 LEU A O 1
ATOM 1421 N N . ILE A 1 178 ? -12.488 40.811 13.263 1.00 64.50 178 ILE A N 1
ATOM 1422 C CA . ILE A 1 178 ? -13.375 39.851 13.942 1.00 64.50 178 ILE A CA 1
ATOM 1423 C C . ILE A 1 178 ? -12.707 39.297 15.205 1.00 64.50 178 ILE A C 1
ATOM 1425 O O . ILE A 1 178 ? -13.345 39.231 16.257 1.00 64.50 178 ILE A O 1
ATOM 1429 N N . VAL A 1 179 ? -11.417 38.958 15.141 1.00 63.53 179 VAL A N 1
ATOM 1430 C CA . VAL A 1 179 ? -10.655 38.498 16.311 1.00 63.53 179 VAL A CA 1
ATOM 1431 C C . VAL A 1 179 ? -10.575 39.598 17.376 1.00 63.53 179 VAL A C 1
ATOM 1433 O O . VAL A 1 179 ? -10.837 39.321 18.548 1.00 63.53 179 VAL A O 1
ATOM 1436 N N . LEU A 1 180 ? -10.333 40.855 16.994 1.00 61.12 180 LEU A N 1
ATOM 1437 C CA . LEU A 1 180 ? -10.296 41.990 17.928 1.00 61.12 180 LEU A CA 1
ATOM 1438 C C . LEU A 1 180 ? -11.661 42.270 18.592 1.00 61.12 180 LEU A C 1
ATOM 1440 O O . LEU A 1 180 ? -11.737 42.556 19.791 1.00 61.12 180 LEU A O 1
ATOM 1444 N N . ILE A 1 181 ? -12.756 42.159 17.832 1.00 62.44 181 ILE A N 1
ATOM 1445 C CA . ILE A 1 181 ? -14.128 42.309 18.347 1.00 62.44 181 ILE A CA 1
ATOM 1446 C C . ILE A 1 181 ? -14.470 41.149 19.293 1.00 62.44 181 ILE A C 1
ATOM 1448 O O . ILE A 1 181 ? -15.048 41.366 20.357 1.00 62.44 181 ILE A O 1
ATOM 1452 N N . SER A 1 182 ? -14.058 39.921 18.970 1.00 59.50 182 SER A N 1
ATOM 1453 C CA . SER A 1 182 ? -14.281 38.767 19.850 1.00 59.50 182 SER A CA 1
ATOM 1454 C C . SER A 1 182 ? -13.509 38.882 21.173 1.00 59.50 182 SER A C 1
ATOM 1456 O O . SER A 1 182 ? -14.062 38.603 22.235 1.00 59.50 182 SER A O 1
ATOM 1458 N N . ALA A 1 183 ? -12.274 39.393 21.141 1.00 57.66 183 ALA A N 1
ATOM 1459 C CA . ALA A 1 183 ? -11.450 39.593 22.332 1.00 57.66 183 ALA A CA 1
ATOM 1460 C C . ALA A 1 183 ? -12.004 40.690 23.261 1.00 57.66 183 ALA A C 1
ATOM 1462 O O . ALA A 1 183 ? -11.943 40.561 24.485 1.00 57.66 183 ALA A O 1
ATOM 1463 N N . SER A 1 184 ? -12.596 41.749 22.701 1.00 58.06 184 SER A N 1
ATOM 1464 C CA . SER A 1 184 ? -13.237 42.806 23.495 1.00 58.06 184 SER A CA 1
ATOM 1465 C C . SER A 1 184 ? -14.574 42.360 24.105 1.00 58.06 184 SER A C 1
ATOM 1467 O O . SER A 1 184 ? -14.845 42.685 25.261 1.00 58.06 184 SER A O 1
ATOM 1469 N N . LEU A 1 185 ? -15.361 41.528 23.412 1.00 54.59 185 LEU A N 1
ATOM 1470 C CA . LEU A 1 185 ? -16.577 40.909 23.966 1.00 54.59 185 LEU A CA 1
ATOM 1471 C C . LEU A 1 185 ? -16.284 39.955 25.138 1.00 54.59 185 LEU A C 1
ATOM 1473 O O . LEU A 1 185 ? -17.021 39.948 26.124 1.00 54.59 185 LEU A O 1
ATOM 1477 N N . ILE A 1 186 ? -15.184 39.199 25.074 1.00 56.66 186 ILE A N 1
ATOM 1478 C CA . ILE A 1 186 ? -14.744 38.313 26.168 1.00 56.66 186 ILE A CA 1
ATOM 1479 C C . ILE A 1 186 ? -14.338 39.128 27.410 1.00 56.66 186 ILE A C 1
ATOM 1481 O O . ILE A 1 186 ? -14.675 38.752 28.532 1.00 56.66 186 ILE A O 1
ATOM 1485 N N . SER A 1 187 ? -13.702 40.289 27.221 1.00 52.72 187 SER A N 1
ATOM 1486 C CA . SER A 1 187 ? -13.357 41.210 28.316 1.00 52.72 187 SER A CA 1
ATOM 1487 C C . SER A 1 187 ? -14.600 41.792 29.013 1.00 52.72 187 SER A C 1
ATOM 1489 O O . SER A 1 187 ? -14.670 41.829 30.242 1.00 52.72 187 SER A O 1
ATOM 1491 N N . ILE A 1 188 ? -15.634 42.160 28.247 1.00 54.12 188 ILE A N 1
ATOM 1492 C CA . ILE A 1 188 ? -16.899 42.691 28.790 1.00 54.12 188 ILE A CA 1
ATOM 1493 C C . ILE A 1 188 ? -17.668 41.606 29.570 1.00 54.12 188 ILE A C 1
ATOM 1495 O O . ILE A 1 188 ? -18.208 41.883 30.642 1.00 54.12 188 ILE A O 1
ATOM 1499 N N . SER A 1 189 ? -17.645 40.354 29.098 1.00 51.00 189 SER A N 1
ATOM 1500 C CA . SER A 1 189 ? -18.214 39.197 29.809 1.00 51.00 189 SER A CA 1
ATOM 1501 C C . SER A 1 189 ? -17.548 38.958 31.173 1.00 51.00 189 SER A C 1
ATOM 1503 O O . SER A 1 189 ? -18.238 38.711 32.163 1.00 51.00 189 SER A O 1
ATOM 1505 N N . SER A 1 190 ? -16.219 39.072 31.264 1.00 52.25 190 SER A N 1
ATOM 1506 C CA . SER A 1 190 ? -15.497 38.916 32.537 1.00 52.25 190 SER A CA 1
ATOM 1507 C C . SER A 1 190 ? -15.760 40.055 33.527 1.00 52.25 190 SER A C 1
ATOM 1509 O O . SER A 1 190 ? -15.806 39.808 34.732 1.00 52.25 190 SER A O 1
ATOM 1511 N N . ILE A 1 191 ? -15.993 41.281 33.050 1.00 52.88 191 ILE A N 1
ATOM 1512 C CA . ILE A 1 191 ? -16.329 42.428 33.909 1.00 52.88 191 ILE A CA 1
ATOM 1513 C C . ILE A 1 191 ? -17.755 42.294 34.474 1.00 52.88 191 ILE A C 1
ATOM 1515 O O . ILE A 1 191 ? -17.970 42.565 35.656 1.00 52.88 191 ILE A O 1
ATOM 1519 N N . CYS A 1 192 ? -18.719 41.791 33.693 1.00 48.34 192 CYS A N 1
ATOM 1520 C CA . CYS A 1 192 ? -20.067 41.489 34.195 1.00 48.34 192 CYS A CA 1
ATOM 1521 C C . CYS A 1 192 ? -20.076 40.367 35.247 1.00 48.34 192 CYS A C 1
ATOM 1523 O O . CYS A 1 192 ? -20.849 40.436 36.203 1.00 48.34 192 CYS A O 1
ATOM 1525 N N . PHE A 1 193 ? -19.197 39.369 35.115 1.00 48.25 193 PHE A N 1
ATOM 1526 C CA . PHE A 1 193 ? -19.080 38.285 36.097 1.00 48.25 193 PHE A CA 1
ATOM 1527 C C . PHE A 1 193 ? -18.481 38.762 37.433 1.00 48.25 193 PHE A C 1
ATOM 1529 O O . PHE A 1 193 ? -18.884 38.293 38.495 1.00 48.25 193 PHE A O 1
ATOM 1536 N N . LEU A 1 194 ? -17.572 39.743 37.395 1.00 48.25 194 LEU A N 1
ATOM 1537 C CA . LEU A 1 194 ? -16.989 40.370 38.588 1.00 48.25 194 LEU A CA 1
ATOM 1538 C C . LEU A 1 194 ? -17.971 41.304 39.311 1.00 48.25 194 LEU A C 1
ATOM 1540 O O . LEU A 1 194 ? -18.039 41.279 40.537 1.00 48.25 194 LEU A O 1
ATOM 1544 N N . ILE A 1 195 ? -18.781 42.076 38.579 1.00 51.16 195 ILE A N 1
ATOM 1545 C CA . ILE A 1 195 ? -19.799 42.957 39.182 1.00 51.16 195 ILE A CA 1
ATOM 1546 C C . ILE A 1 195 ? -20.945 42.138 39.802 1.00 51.16 195 ILE A C 1
ATOM 1548 O O . ILE A 1 195 ? -21.443 42.496 40.867 1.00 51.16 195 ILE A O 1
ATOM 1552 N N . GLY A 1 196 ? -21.318 41.000 39.202 1.00 45.81 196 GLY A N 1
ATOM 1553 C CA . GLY A 1 196 ? -22.308 40.081 39.779 1.00 45.81 196 GLY A CA 1
ATOM 1554 C C . GLY A 1 196 ? -21.861 39.428 41.092 1.00 45.81 196 GLY A C 1
ATOM 1555 O O . GLY A 1 196 ? -22.695 39.148 41.948 1.00 45.81 196 GLY A O 1
ATOM 1556 N N . PHE A 1 197 ? -20.552 39.240 41.290 1.00 41.56 197 PHE A N 1
ATOM 1557 C CA . PHE A 1 197 ? -20.013 38.651 42.519 1.00 41.56 197 PHE A CA 1
ATOM 1558 C C . PHE A 1 197 ? -19.956 39.643 43.691 1.00 41.56 197 PHE A C 1
ATOM 1560 O O . PHE A 1 197 ? -20.129 39.239 44.837 1.00 41.56 197 PHE A O 1
ATOM 1567 N N . VAL A 1 198 ? -19.770 40.940 43.419 1.00 44.53 198 VAL A N 1
ATOM 1568 C CA . VAL A 1 198 ? -19.689 41.983 44.461 1.00 44.53 198 VAL A CA 1
ATOM 1569 C C . VAL A 1 198 ? -21.062 42.308 45.071 1.00 44.53 198 VAL A C 1
ATOM 1571 O O . VAL A 1 198 ? -21.134 42.680 46.234 1.00 44.53 198 VAL A O 1
ATOM 1574 N N . ILE A 1 199 ? -22.166 42.097 44.345 1.00 46.44 199 ILE A N 1
ATOM 1575 C CA . ILE A 1 199 ? -23.528 42.375 44.853 1.00 46.44 199 ILE A CA 1
ATOM 1576 C C . ILE A 1 199 ? -24.060 41.238 45.760 1.00 46.44 199 ILE A C 1
ATOM 1578 O O . ILE A 1 199 ? -25.040 41.422 46.472 1.00 46.44 199 ILE A O 1
ATOM 1582 N N . MET A 1 200 ? -23.404 40.071 45.793 1.00 44.22 200 MET A N 1
ATOM 1583 C CA . MET A 1 200 ? -23.814 38.914 46.613 1.00 44.22 200 MET A CA 1
ATOM 1584 C C . MET A 1 200 ? -23.030 38.753 47.928 1.00 44.22 200 MET A C 1
ATOM 1586 O O . MET A 1 200 ? -23.227 37.755 48.621 1.00 44.22 200 MET A O 1
ATOM 1590 N N . SER A 1 201 ? -22.154 39.699 48.290 1.00 46.09 201 SER A N 1
ATOM 1591 C CA . SER A 1 201 ? -21.296 39.593 49.482 1.00 46.09 201 SER A CA 1
ATOM 1592 C C . SER A 1 201 ? -21.406 40.762 50.468 1.00 46.09 201 SER A C 1
ATOM 1594 O O . SER A 1 201 ? -20.408 41.116 51.095 1.00 46.09 201 SER A O 1
ATOM 1596 N N . GLU A 1 202 ? -22.588 41.348 50.642 1.00 39.84 202 GLU A N 1
ATOM 1597 C CA . GLU A 1 202 ? -22.882 42.157 51.832 1.00 39.84 202 GLU A CA 1
ATOM 1598 C C . GLU A 1 202 ? -24.032 41.502 52.621 1.00 39.84 202 GLU A C 1
ATOM 1600 O O . GLU A 1 202 ? -25.061 41.187 52.017 1.00 39.84 202 GLU A O 1
ATOM 1605 N N . PRO A 1 203 ? -23.829 41.195 53.920 1.00 53.91 203 PRO A N 1
ATOM 1606 C CA . PRO A 1 203 ? -24.814 40.533 54.777 1.00 53.91 203 PRO A CA 1
ATOM 1607 C C . PRO A 1 203 ? -25.960 41.448 55.228 1.00 53.91 203 PRO A C 1
ATOM 1609 O O . PRO A 1 203 ? -25.735 42.671 55.378 1.00 53.91 203 PRO A O 1
#

Foldseek 3Di:
DPPPPVVVVVVVVPPPDDDDDDPPDDQDDKAKDKDFPDQDQVDWTKIWIWIDHDPPDPDPTDGAQPKWKWKAKPVRDIFTWHWDDDPNGTITTGPHGDDAQIKMWMWIDGPPHDIDIDIDHHHDDDDDPDDDPPVPVVVVPPPPDDDDDPPPVVVVVVVVVVVVVVVVVVVVVVVVVVVVVVVVVVVVVVVVVVVVVVVPPDD

pLDDT: mean 74.02, std 17.38, range [39.84, 95.12]

Solvent-accessible surface area (backbone atoms only — not comparable to full-atom values): 12715 Å² total; per-residue (Å²): 144,74,82,71,74,59,58,65,61,60,58,60,69,73,70,75,78,81,80,85,79,81,78,86,72,74,84,64,79,71,45,84,40,79,42,76,79,36,92,43,62,94,39,50,42,32,34,38,42,34,45,48,72,51,90,89,57,92,66,79,81,48,71,58,83,76,56,51,42,35,36,28,43,76,87,69,50,76,45,68,40,47,78,42,78,56,95,91,39,64,32,33,32,37,98,59,54,55,57,70,70,39,47,38,38,40,39,37,44,35,89,96,54,74,75,45,76,48,78,52,68,37,72,72,84,82,82,83,87,77,86,81,67,74,79,66,58,64,76,64,61,80,68,86,76,77,89,85,66,83,68,60,62,62,56,52,55,52,51,54,52,52,53,54,52,53,53,53,53,50,53,52,50,52,52,53,50,51,52,54,53,50,55,53,52,53,53,53,53,54,52,53,55,53,55,60,54,63,74,73,72,72,136

Radius of gyration: 33.92 Å; Cα contacts (8 Å, |Δi|>4): 207; chains: 1; bounding box: 85×59×95 Å

Sequence (203 aa):
MKKYALFPIVGFLFLSCYSTTEIELSDDESLLVVNSINFQPDSTWLIEISRSQPYLKNNNFKMIDNAIVSIKDENNVEIPLAATNVNGKILYTSNQKPAYKNKYVLKISAPGFGDVEATSELPEPVSIENISTLSLFFWMRSTSTISSAPKLFAKVTELYFSIFFWMSEMTFFVFSLIVLISASLISISSICFLIGFVIMSEP